Protein AF-A0A2N0QNN8-F1 (afdb_monomer)

Sequence (292 aa):
MPNDGVEHSLWDSLLYAILNGISVSLGINRRDIDGVFLMFYNSGYAKVNNHFVIKNLPKHNSNAADNPILSIIQNLISRGNPTITTPFLREKLQIERSYLHQLDEVRIIQDMPADWSISIRGDDVNQSYPALEFYKDLRGIFKQKGFLTDLFIAECLITNIIPESNFEKQQVDFYSPILKLVIEVDGTGHETRQQKKLDQARDNIFKKHGIDVIRISTTKIQMKDYEELTLKLREIYFKHAEKIKLFEKYIESPSKYQLHYQLTEIYRFQMVIIELIKSNTLQLIDNQWDFA

Nearest PDB structures (foldseek):
  3r3p-assembly1_B  TM=6.317E-01  e=2.510E-03  Bacillus phage 0305phi8-36
  6qcx-assembly1_A  TM=2.670E-01  e=1.484E+00  Influenza B virus (B/Memphis/13/2003)

Foldseek 3Di:
DDDPDPPVPVVVLVVVLCVVWWDKDPDDDDDDDPPKDKDWDQEFAALERLTIIIIRFFDAPPPLPDPVVLVVVVCQCRVDRYHQDDPVVCVVVVHDSCVRVVGDRFYDDDPDADDCVPPQDDDPPVPGRLLVLCLVCQLVLCPVLSCVSSQKDAFAQVCVVPVPDPRPPDTAGIQGPLLLETEHEDEPDDPDVVVVVVVVVSCVVSVVVVHYYHYDYSVCSVVVPCPVVSVVVVVSCVVNVVSSVSHVVCVVCVVVCVVVVVRSVVSVVSVVVSSCVSSVVDDPPDPDRDSD

Structure (mmCIF, N/CA/C/O backbone):
data_AF-A0A2N0QNN8-F1
#
_entry.id   AF-A0A2N0QNN8-F1
#
loop_
_atom_site.group_PDB
_atom_site.id
_atom_site.type_symbol
_atom_site.label_atom_id
_atom_site.label_alt_id
_atom_site.label_comp_id
_atom_site.label_asym_id
_atom_site.label_entity_id
_atom_site.label_seq_id
_atom_site.pdbx_PDB_ins_code
_atom_site.Cartn_x
_atom_site.Cartn_y
_atom_site.Cartn_z
_atom_site.occupancy
_atom_site.B_iso_or_equiv
_atom_site.auth_seq_id
_atom_site.auth_comp_id
_atom_site.auth_asym_id
_atom_site.auth_atom_id
_atom_site.pdbx_PDB_model_num
ATOM 1 N N . MET A 1 1 ? 45.057 5.846 -12.882 1.00 31.52 1 MET A N 1
ATOM 2 C CA . MET A 1 1 ? 44.035 6.714 -12.266 1.00 31.52 1 MET A CA 1
ATOM 3 C C . MET A 1 1 ? 42.700 6.265 -12.824 1.00 31.52 1 MET A C 1
ATOM 5 O O . MET A 1 1 ? 42.569 6.315 -14.043 1.00 31.52 1 MET A O 1
ATOM 9 N N . PRO A 1 2 ? 41.793 5.698 -12.017 1.00 32.03 2 PRO A N 1
ATOM 10 C CA . PRO A 1 2 ? 40.471 5.332 -12.500 1.00 32.03 2 PRO A CA 1
ATOM 11 C C . PRO A 1 2 ? 39.606 6.591 -12.632 1.00 32.03 2 PRO A C 1
ATOM 13 O O . PRO A 1 2 ? 39.745 7.540 -11.867 1.00 32.03 2 PRO A O 1
ATOM 16 N N . ASN A 1 3 ? 38.785 6.604 -13.677 1.00 32.19 3 ASN A N 1
ATOM 17 C CA . ASN A 1 3 ? 37.835 7.658 -14.007 1.00 32.19 3 ASN A CA 1
ATOM 18 C C . ASN A 1 3 ? 36.577 7.474 -13.140 1.00 32.19 3 ASN A C 1
ATOM 20 O O . ASN A 1 3 ? 35.661 6.750 -13.526 1.00 32.19 3 ASN A O 1
ATOM 24 N N . ASP A 1 4 ? 36.527 8.144 -11.992 1.00 32.53 4 ASP A N 1
ATOM 25 C CA . ASP A 1 4 ? 35.400 8.123 -11.045 1.00 32.53 4 ASP A CA 1
ATOM 26 C C . ASP A 1 4 ? 34.323 9.169 -11.418 1.00 32.53 4 ASP A C 1
ATOM 28 O O . ASP A 1 4 ? 33.900 9.977 -10.596 1.00 32.53 4 ASP A O 1
ATOM 32 N N . GLY A 1 5 ? 33.926 9.229 -12.696 1.00 32.75 5 GLY A N 1
ATOM 33 C CA . GLY A 1 5 ? 33.234 10.406 -13.249 1.00 32.75 5 GLY A CA 1
ATOM 34 C C . GLY A 1 5 ? 31.832 10.214 -13.831 1.00 32.75 5 GLY A C 1
ATOM 35 O O . GLY A 1 5 ? 31.278 11.188 -14.327 1.00 32.75 5 GLY A O 1
ATOM 36 N N . VAL A 1 6 ? 31.255 9.006 -13.845 1.00 36.38 6 VAL A N 1
ATOM 37 C CA . VAL A 1 6 ? 30.022 8.750 -14.635 1.00 36.38 6 VAL A CA 1
ATOM 38 C C . VAL A 1 6 ? 28.861 8.161 -13.823 1.00 36.38 6 VAL A C 1
ATOM 40 O O . VAL A 1 6 ? 27.725 8.202 -14.280 1.00 36.38 6 VAL A O 1
ATOM 43 N N . GLU A 1 7 ? 29.081 7.693 -12.594 1.00 34.06 7 GLU A N 1
ATOM 44 C CA . GLU A 1 7 ? 27.992 7.104 -11.795 1.00 34.06 7 GLU A CA 1
ATOM 45 C C . GLU A 1 7 ? 27.115 8.132 -11.063 1.00 34.06 7 GLU A C 1
ATOM 47 O O . GLU A 1 7 ? 26.004 7.795 -10.677 1.00 34.06 7 GLU A O 1
ATOM 52 N N . HIS A 1 8 ? 27.544 9.392 -10.929 1.00 35.50 8 HIS A N 1
ATOM 53 C CA . HIS A 1 8 ? 26.799 10.410 -10.173 1.00 35.50 8 HIS A CA 1
ATOM 54 C C . HIS A 1 8 ? 25.662 11.100 -10.950 1.00 35.50 8 HIS A C 1
ATOM 56 O O . HIS A 1 8 ? 24.683 11.523 -10.341 1.00 35.50 8 HIS A O 1
ATOM 62 N N . SER A 1 9 ? 25.709 11.159 -12.287 1.00 39.59 9 SER A N 1
ATOM 63 C CA . SER A 1 9 ? 24.768 12.003 -13.045 1.00 39.59 9 SER A CA 1
ATOM 64 C C . SER A 1 9 ? 23.329 11.485 -13.058 1.00 39.59 9 SER A C 1
ATOM 66 O O . SER A 1 9 ? 22.395 12.280 -13.025 1.00 39.59 9 SER A O 1
ATOM 68 N N . LEU A 1 10 ? 23.125 10.162 -13.065 1.00 34.66 10 LEU A N 1
ATOM 69 C CA . LEU A 1 10 ? 21.780 9.584 -13.112 1.00 34.66 10 LEU A CA 1
ATOM 70 C C . LEU A 1 10 ? 21.063 9.711 -11.760 1.00 34.66 10 LEU A C 1
ATOM 72 O O . LEU A 1 10 ? 19.864 9.977 -11.729 1.00 34.66 10 LEU A O 1
ATOM 76 N N . TRP A 1 11 ? 21.803 9.560 -10.655 1.00 34.16 11 TRP A N 1
ATOM 77 C CA . TRP A 1 11 ? 21.285 9.710 -9.291 1.00 34.16 11 TRP A CA 1
ATOM 78 C C . TRP A 1 11 ? 20.990 11.167 -8.948 1.00 34.16 11 TRP A C 1
ATOM 80 O O . TRP A 1 11 ? 19.958 11.438 -8.337 1.00 34.16 11 TRP A O 1
ATOM 90 N N . ASP A 1 12 ? 21.833 12.096 -9.403 1.00 32.03 12 ASP A N 1
ATOM 91 C CA . ASP A 1 12 ? 21.610 13.529 -9.221 1.00 32.03 12 ASP A CA 1
ATOM 92 C C . ASP A 1 12 ? 20.378 14.001 -10.007 1.00 32.03 12 ASP A C 1
ATOM 94 O O . ASP A 1 12 ? 19.567 14.748 -9.466 1.00 32.03 12 ASP A O 1
ATOM 98 N N . SER A 1 13 ? 20.147 13.492 -11.226 1.00 35.09 13 SER A N 1
ATOM 99 C CA . SER A 1 13 ? 18.907 13.747 -11.978 1.00 35.09 13 SER A CA 1
ATOM 100 C C . SER A 1 13 ? 17.670 13.119 -11.324 1.00 35.09 13 SER A C 1
ATOM 102 O O . SER A 1 13 ? 16.596 13.719 -11.342 1.00 35.09 13 SER A O 1
ATOM 104 N N . LEU A 1 14 ? 17.808 11.939 -10.708 1.00 36.66 14 LEU A N 1
ATOM 105 C CA . LEU A 1 14 ? 16.722 11.266 -9.986 1.00 36.66 14 LEU A CA 1
ATOM 106 C C . LEU A 1 14 ? 16.337 12.044 -8.721 1.00 36.66 14 LEU A C 1
ATOM 108 O O . LEU A 1 14 ? 15.156 12.274 -8.467 1.00 36.66 14 LEU A O 1
ATOM 112 N N . LEU A 1 15 ? 17.337 12.502 -7.962 1.00 32.91 15 LEU A N 1
ATOM 113 C CA . LEU A 1 15 ? 17.151 13.350 -6.790 1.00 32.91 15 LEU A CA 1
ATOM 114 C C . LEU A 1 15 ? 16.583 14.717 -7.196 1.00 32.91 15 LEU A C 1
ATOM 116 O O . LEU A 1 15 ? 15.676 15.210 -6.537 1.00 32.91 15 LEU A O 1
ATOM 120 N N . TYR A 1 16 ? 17.035 15.294 -8.312 1.00 31.91 16 TYR A N 1
ATOM 121 C CA . TYR A 1 16 ? 16.536 16.569 -8.831 1.00 31.91 16 TYR A CA 1
ATOM 122 C C . TYR A 1 16 ? 15.074 16.490 -9.291 1.00 31.91 16 TYR A C 1
ATOM 124 O O . TYR A 1 16 ? 14.293 17.371 -8.942 1.00 31.91 16 TYR A O 1
ATOM 132 N N . ALA A 1 17 ? 14.666 15.425 -9.992 1.00 33.34 17 ALA A N 1
ATOM 133 C CA . ALA A 1 17 ? 13.267 15.203 -10.373 1.00 33.34 17 ALA A CA 1
ATOM 134 C C . ALA A 1 17 ? 12.362 15.017 -9.139 1.00 33.34 17 ALA A C 1
ATOM 136 O O . ALA A 1 17 ? 11.253 15.554 -9.091 1.00 33.34 17 ALA A O 1
ATOM 137 N N . ILE A 1 18 ? 12.868 14.327 -8.107 1.00 37.81 18 ILE A N 1
ATOM 138 C CA . ILE A 1 18 ? 12.197 14.163 -6.808 1.00 37.81 18 ILE A CA 1
ATOM 139 C C . ILE A 1 18 ? 12.104 15.500 -6.045 1.00 37.81 18 ILE A C 1
ATOM 141 O O . ILE A 1 18 ? 11.097 15.744 -5.380 1.00 37.81 18 ILE A O 1
ATOM 145 N N . LEU A 1 19 ? 13.116 16.370 -6.152 1.00 30.84 19 LEU A N 1
ATOM 146 C CA . LEU A 1 19 ? 13.185 17.667 -5.466 1.00 30.84 19 LEU A CA 1
ATOM 147 C C . LEU A 1 19 ? 12.420 18.795 -6.186 1.00 30.84 19 LEU A C 1
ATOM 149 O O . LEU A 1 19 ? 11.934 19.696 -5.507 1.00 30.84 19 LEU A O 1
ATOM 153 N N . ASN A 1 20 ? 12.265 18.742 -7.517 1.00 30.38 20 ASN A N 1
ATOM 154 C CA . ASN A 1 20 ? 11.624 19.802 -8.319 1.00 30.38 20 ASN A CA 1
ATOM 155 C C . ASN A 1 20 ? 10.201 19.484 -8.799 1.00 30.38 20 ASN A C 1
ATOM 157 O O . ASN A 1 20 ? 9.559 20.322 -9.427 1.00 30.38 20 ASN A O 1
ATOM 161 N N . GLY A 1 21 ? 9.646 18.326 -8.429 1.00 37.34 21 GLY A N 1
ATOM 162 C CA . GLY A 1 21 ? 8.197 18.137 -8.430 1.00 37.34 21 GLY A CA 1
ATOM 163 C C . GLY A 1 21 ? 7.712 16.754 -8.831 1.00 37.34 21 GLY A C 1
ATOM 164 O O . GLY A 1 21 ? 6.655 16.363 -8.360 1.00 37.34 21 GLY A O 1
ATOM 165 N N . ILE A 1 22 ? 8.427 15.954 -9.621 1.00 41.97 22 ILE A N 1
ATOM 166 C CA . ILE A 1 22 ? 7.919 14.647 -10.075 1.00 41.97 22 ILE A CA 1
ATOM 167 C C . ILE A 1 22 ? 8.227 13.577 -9.021 1.00 41.97 22 ILE A C 1
ATOM 169 O O . ILE A 1 22 ? 9.344 13.081 -8.900 1.00 41.97 22 ILE A O 1
ATOM 173 N N . SER A 1 23 ? 7.212 13.187 -8.248 1.00 38.69 23 SER A N 1
ATOM 174 C CA . SER A 1 23 ? 7.341 12.136 -7.232 1.00 38.69 23 SER A CA 1
ATOM 175 C C . SER A 1 23 ? 6.814 10.798 -7.752 1.00 38.69 23 SER A C 1
ATOM 177 O O . SER A 1 23 ? 5.669 10.706 -8.206 1.00 38.69 23 SER A O 1
ATOM 179 N N . VAL A 1 24 ? 7.637 9.750 -7.641 1.00 43.34 24 VAL A N 1
ATOM 180 C CA . VAL A 1 24 ? 7.243 8.352 -7.865 1.00 43.34 24 VAL A CA 1
ATOM 181 C C . VAL A 1 24 ? 7.163 7.654 -6.510 1.00 43.34 24 VAL A C 1
ATOM 183 O O . VAL A 1 24 ? 8.173 7.213 -5.966 1.00 43.34 24 VAL A O 1
ATOM 186 N N . SER A 1 25 ? 5.962 7.566 -5.937 1.00 43.12 25 SER A N 1
ATOM 187 C CA . SER A 1 25 ? 5.777 7.009 -4.593 1.00 43.12 25 SER A CA 1
ATOM 188 C C . SER A 1 25 ? 5.252 5.572 -4.614 1.00 43.12 25 SER A C 1
ATOM 190 O O . SER A 1 25 ? 4.372 5.195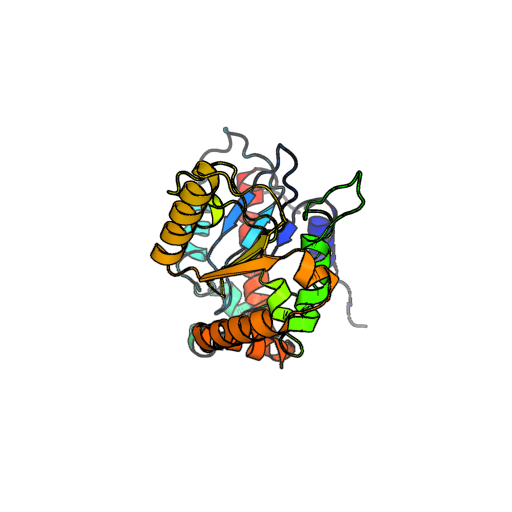 -5.395 1.00 43.12 25 SER A O 1
ATOM 192 N N . LEU A 1 26 ? 5.775 4.761 -3.690 1.00 36.81 26 LEU A N 1
ATOM 193 C CA . LEU A 1 26 ? 5.155 3.514 -3.249 1.00 36.81 26 LEU A CA 1
ATOM 194 C C . LEU A 1 26 ? 3.940 3.874 -2.383 1.00 36.81 26 LEU A C 1
ATOM 196 O O . LEU A 1 26 ? 4.033 3.941 -1.167 1.00 36.81 26 LEU A O 1
ATOM 200 N N . GLY A 1 27 ? 2.801 4.149 -3.011 1.00 35.94 27 GLY A N 1
ATOM 201 C CA . GLY A 1 27 ? 1.551 4.394 -2.292 1.00 35.94 27 GLY A CA 1
ATOM 202 C C . GLY A 1 27 ? 1.099 5.853 -2.243 1.00 35.94 27 GLY A C 1
ATOM 203 O O . GLY A 1 27 ? 1.823 6.800 -2.561 1.00 35.94 27 GLY A O 1
ATOM 204 N N . ILE A 1 28 ? -0.186 5.991 -1.922 1.00 34.03 28 ILE A N 1
ATOM 205 C CA . ILE A 1 28 ? -0.992 7.203 -2.043 1.00 34.03 28 ILE A CA 1
ATOM 206 C C . ILE A 1 28 ? -0.770 8.052 -0.792 1.00 34.03 28 ILE A C 1
ATOM 208 O O . ILE A 1 28 ? -1.456 7.850 0.197 1.00 34.03 28 ILE A O 1
ATOM 212 N N . ASN A 1 29 ? 0.171 8.994 -0.824 1.00 35.38 29 ASN A N 1
ATOM 213 C CA . ASN A 1 29 ? 0.223 10.078 0.162 1.00 35.38 29 ASN A CA 1
ATOM 214 C C . ASN A 1 29 ? -0.377 11.348 -0.468 1.00 35.38 29 ASN A C 1
ATOM 216 O O . ASN A 1 29 ? 0.107 11.792 -1.512 1.00 35.38 29 ASN A O 1
ATOM 220 N N . ARG A 1 30 ? -1.493 11.864 0.058 1.00 42.12 30 ARG A N 1
ATOM 221 C CA . ARG A 1 30 ? -2.343 12.839 -0.649 1.00 42.12 30 ARG A CA 1
ATOM 222 C C . ARG A 1 30 ? -2.128 14.260 -0.115 1.00 42.12 30 ARG A C 1
ATOM 224 O O . ARG A 1 30 ? -2.730 14.661 0.872 1.00 42.12 30 ARG A O 1
ATOM 231 N N . ARG A 1 31 ? -1.311 15.040 -0.824 1.00 39.03 31 ARG A N 1
ATOM 232 C CA . ARG A 1 31 ? -1.560 16.474 -1.026 1.00 39.03 31 ARG A CA 1
ATOM 233 C C . ARG A 1 31 ? -1.741 16.668 -2.521 1.00 39.03 31 ARG A C 1
ATOM 235 O O . ARG A 1 31 ? -0.761 16.788 -3.247 1.00 39.03 31 ARG A O 1
ATOM 242 N N . ASP A 1 32 ? -2.989 16.642 -2.959 1.00 41.72 32 ASP A N 1
ATOM 243 C CA . ASP A 1 32 ? -3.335 17.059 -4.310 1.00 41.72 32 ASP A CA 1
ATOM 244 C C . ASP A 1 32 ? -3.729 18.532 -4.197 1.00 41.72 32 ASP A C 1
ATOM 246 O O . ASP A 1 32 ? -4.769 18.876 -3.641 1.00 41.72 32 ASP A O 1
ATOM 250 N N . ILE A 1 33 ? -2.819 19.400 -4.631 1.00 38.75 33 ILE A N 1
ATOM 251 C CA . ILE A 1 33 ? -3.113 20.801 -4.921 1.00 38.75 33 ILE A CA 1
ATOM 252 C C . ILE A 1 33 ? -3.928 20.773 -6.219 1.00 38.75 33 ILE A C 1
ATOM 254 O O . ILE A 1 33 ? -3.559 20.050 -7.151 1.00 38.75 33 ILE A O 1
ATOM 258 N N . ASP A 1 34 ? -5.040 21.503 -6.285 1.00 35.50 34 ASP A N 1
ATOM 259 C CA . ASP A 1 34 ? -5.868 21.585 -7.491 1.00 35.50 34 ASP A CA 1
ATOM 260 C C . ASP A 1 34 ? -4.993 21.896 -8.723 1.00 35.50 34 ASP A C 1
ATOM 262 O O . ASP A 1 34 ? -4.383 22.960 -8.816 1.00 35.50 34 ASP A O 1
ATOM 266 N N . GLY A 1 35 ? -4.898 20.943 -9.662 1.00 47.41 35 GLY A N 1
ATOM 267 C CA . GLY A 1 35 ? -4.124 21.088 -10.905 1.00 47.41 35 GLY A CA 1
ATOM 268 C C . GLY A 1 35 ? -3.063 20.018 -11.194 1.00 47.41 35 GLY A C 1
ATOM 269 O O . GLY A 1 35 ? -2.534 20.016 -12.307 1.00 47.41 35 GLY A O 1
ATOM 270 N N . VAL A 1 36 ? -2.779 19.100 -10.263 1.00 55.16 36 VAL A N 1
ATOM 271 C CA . VAL A 1 36 ? -1.768 18.037 -10.437 1.00 55.16 36 VAL A CA 1
ATOM 272 C C . VAL A 1 36 ? -2.310 16.850 -11.245 1.00 55.16 36 VAL A C 1
ATOM 274 O O . VAL A 1 36 ? -3.319 16.248 -10.882 1.00 55.16 36 VAL A O 1
ATOM 277 N N . PHE A 1 37 ? -1.622 16.478 -12.330 1.00 63.72 37 PHE A N 1
ATOM 278 C CA . PHE A 1 37 ? -1.943 15.281 -13.113 1.00 63.72 37 PHE A CA 1
ATOM 279 C C . PHE A 1 37 ? -1.329 14.028 -12.464 1.00 63.72 37 PHE A C 1
ATOM 281 O O . PHE A 1 37 ? -0.137 14.005 -12.139 1.00 63.72 37 PHE A O 1
ATOM 288 N N . LEU A 1 38 ? -2.156 12.997 -12.258 1.00 69.88 38 LEU A N 1
ATOM 289 C CA . LEU A 1 38 ? -1.798 11.732 -11.610 1.00 69.88 38 LEU A CA 1
ATOM 290 C C . LEU A 1 38 ? -1.975 10.576 -12.597 1.00 69.88 38 LEU A C 1
ATOM 292 O O . LEU A 1 38 ? -3.056 10.413 -13.161 1.00 69.88 38 LEU A O 1
ATOM 296 N N . MET A 1 39 ? -0.948 9.738 -12.740 1.00 78.31 39 MET A N 1
ATOM 297 C CA . MET A 1 39 ? -1.008 8.515 -13.547 1.00 78.31 39 MET A CA 1
ATOM 298 C C . MET A 1 39 ? -0.729 7.280 -12.688 1.00 78.31 39 MET A C 1
ATOM 300 O O . MET A 1 39 ? 0.262 7.229 -11.955 1.00 78.31 39 MET A O 1
ATOM 304 N N . PHE A 1 40 ? -1.612 6.284 -12.783 1.00 82.56 40 PHE A N 1
ATOM 305 C CA . PHE A 1 40 ? -1.559 5.046 -12.003 1.00 82.56 40 PHE A CA 1
ATOM 306 C C . PHE A 1 40 ? -1.021 3.888 -12.841 1.00 82.56 40 PHE A C 1
ATOM 308 O O . PHE A 1 40 ? -1.492 3.642 -13.950 1.00 82.56 40 PHE A O 1
ATOM 315 N N . TYR A 1 41 ? -0.098 3.122 -12.263 1.00 88.00 41 TYR A N 1
ATOM 316 C CA . TYR A 1 41 ? 0.509 1.954 -12.896 1.00 88.00 41 TYR A CA 1
ATOM 317 C C . TYR A 1 41 ? 0.429 0.733 -11.989 1.00 88.00 41 TYR A C 1
ATOM 319 O O . TYR A 1 41 ? 0.478 0.841 -10.764 1.00 88.00 41 TYR A O 1
ATOM 327 N N . ASN A 1 42 ? 0.306 -0.443 -12.602 1.00 89.06 42 ASN A N 1
ATOM 328 C CA . ASN A 1 42 ? 0.100 -1.722 -11.919 1.00 89.06 42 ASN A CA 1
ATOM 329 C C . ASN A 1 42 ? 0.994 -2.849 -12.468 1.00 89.06 42 ASN A C 1
ATOM 331 O O . ASN A 1 42 ? 0.649 -4.021 -12.352 1.00 89.06 42 ASN A O 1
ATOM 335 N N . SER A 1 43 ? 2.107 -2.499 -13.108 1.00 92.06 43 SER A N 1
ATOM 336 C CA . SER A 1 43 ? 2.988 -3.422 -13.830 1.00 92.06 43 SER A CA 1
ATOM 337 C C . SER A 1 43 ? 4.445 -3.160 -13.449 1.00 92.06 43 SER A C 1
ATOM 339 O O . SER A 1 43 ? 4.764 -2.115 -12.883 1.00 92.06 43 SER A O 1
ATOM 341 N N . GLY A 1 44 ? 5.323 -4.128 -13.695 1.00 94.75 44 GLY A N 1
ATOM 342 C CA . GLY A 1 44 ? 6.725 -4.058 -13.285 1.00 94.75 44 GLY A CA 1
ATOM 343 C C . GLY A 1 44 ? 7.521 -5.279 -13.725 1.00 94.75 44 GLY A C 1
ATOM 344 O O . GLY A 1 44 ? 6.950 -6.232 -14.247 1.00 94.75 44 GLY A O 1
ATOM 345 N N . TYR A 1 45 ? 8.835 -5.275 -13.502 1.00 96.62 45 TYR A N 1
ATOM 346 C CA . TYR A 1 45 ? 9.724 -6.371 -13.919 1.00 96.62 45 TYR A CA 1
ATOM 347 C C . TYR A 1 45 ? 10.057 -7.388 -12.819 1.00 96.62 45 TYR A C 1
ATOM 349 O O . TYR A 1 45 ? 10.740 -8.374 -13.098 1.00 96.62 45 TYR A O 1
ATOM 357 N N . ALA A 1 46 ? 9.596 -7.173 -11.584 1.00 96.25 46 ALA A N 1
ATOM 358 C CA . ALA A 1 46 ? 9.924 -8.001 -10.424 1.00 96.25 46 ALA A CA 1
ATOM 359 C C . ALA A 1 46 ? 8.668 -8.507 -9.696 1.00 96.25 46 ALA A C 1
ATOM 361 O O . ALA A 1 46 ? 7.585 -7.933 -9.810 1.00 96.25 46 ALA A O 1
ATOM 362 N N . LYS A 1 47 ? 8.808 -9.583 -8.912 1.00 95.88 47 LYS A N 1
ATOM 363 C CA . LYS A 1 47 ? 7.731 -10.148 -8.076 1.00 95.88 47 LYS A CA 1
ATOM 364 C C . LYS A 1 47 ? 7.546 -9.347 -6.780 1.00 95.88 47 LYS A C 1
ATOM 366 O O . LYS A 1 47 ? 7.769 -9.854 -5.680 1.00 95.88 47 LYS A O 1
ATOM 371 N N . VAL A 1 48 ? 7.166 -8.080 -6.936 1.00 94.62 48 VAL A N 1
ATOM 372 C CA . VAL A 1 48 ? 6.946 -7.117 -5.849 1.00 94.62 48 VAL A CA 1
ATOM 373 C C . VAL A 1 48 ? 5.577 -6.443 -5.957 1.00 94.62 48 VAL A C 1
ATOM 375 O O . VAL A 1 48 ? 4.776 -6.736 -6.843 1.00 94.62 48 VAL A O 1
ATOM 378 N N . ASN A 1 49 ? 5.282 -5.519 -5.045 1.00 90.88 49 ASN A N 1
ATOM 379 C CA . ASN A 1 49 ? 4.181 -4.565 -5.170 1.00 90.88 49 ASN A CA 1
ATOM 380 C C . ASN A 1 49 ? 4.444 -3.574 -6.317 1.00 90.88 49 ASN A C 1
ATOM 382 O O . ASN A 1 49 ? 4.887 -2.450 -6.101 1.00 90.88 49 ASN A O 1
ATOM 386 N N . ASN A 1 50 ? 4.093 -3.986 -7.534 1.00 90.38 50 ASN A N 1
ATOM 387 C CA . ASN A 1 50 ? 4.261 -3.215 -8.773 1.00 90.38 50 ASN A CA 1
ATOM 388 C C . ASN A 1 50 ? 3.273 -2.044 -8.949 1.00 90.38 50 ASN A C 1
ATOM 390 O O . ASN A 1 50 ? 3.236 -1.417 -10.003 1.00 90.38 50 ASN A O 1
ATOM 394 N N . HIS A 1 51 ? 2.468 -1.729 -7.932 1.00 86.81 51 HIS A N 1
ATOM 395 C CA . HIS A 1 51 ? 1.574 -0.575 -7.970 1.00 86.81 51 HIS A CA 1
ATOM 396 C C . HIS A 1 51 ? 2.337 0.695 -7.592 1.00 86.81 51 HIS A C 1
ATOM 398 O O . HIS A 1 51 ? 2.979 0.740 -6.540 1.00 86.81 51 HIS A O 1
ATOM 404 N N . PHE A 1 52 ? 2.256 1.726 -8.428 1.00 87.56 52 PHE A N 1
ATOM 405 C CA . PHE A 1 52 ? 2.833 3.039 -8.141 1.00 87.56 52 PHE A CA 1
ATOM 406 C C . PHE A 1 52 ? 2.079 4.149 -8.867 1.00 87.56 52 PHE A C 1
ATOM 408 O O . PHE A 1 52 ? 1.277 3.902 -9.772 1.00 87.56 52 PHE A O 1
ATOM 415 N N . VAL A 1 53 ? 2.346 5.378 -8.440 1.00 82.75 53 VAL A N 1
ATOM 416 C CA . VAL A 1 53 ? 1.778 6.592 -9.021 1.00 82.75 53 VAL A CA 1
ATOM 417 C C . VAL A 1 53 ? 2.918 7.496 -9.452 1.00 82.75 53 VAL A C 1
ATOM 419 O O . VAL A 1 53 ? 3.899 7.634 -8.720 1.00 82.75 53 VAL A O 1
ATOM 422 N N . ILE A 1 54 ? 2.773 8.112 -10.622 1.00 84.75 54 ILE A N 1
ATOM 423 C CA . ILE A 1 54 ? 3.597 9.248 -11.030 1.00 84.75 54 ILE A CA 1
ATOM 424 C C . ILE A 1 54 ? 2.765 10.508 -10.805 1.00 84.75 54 ILE A C 1
ATOM 426 O O . ILE A 1 54 ? 1.635 10.607 -11.297 1.00 84.75 54 ILE A O 1
ATOM 430 N N . LYS A 1 55 ? 3.308 11.436 -10.019 1.00 81.81 55 LYS A N 1
ATOM 431 C CA . LYS A 1 55 ? 2.666 12.711 -9.684 1.00 81.81 55 LYS A CA 1
ATOM 432 C C . LYS A 1 55 ? 3.345 13.870 -10.393 1.00 81.81 55 LYS A C 1
ATOM 434 O O . LYS A 1 55 ? 4.513 13.763 -10.756 1.00 81.81 55 LYS A O 1
ATOM 439 N N . ASN A 1 56 ? 2.620 14.985 -10.502 1.00 79.88 56 ASN A N 1
ATOM 440 C CA . ASN A 1 56 ? 3.115 16.247 -11.061 1.00 79.88 56 ASN A CA 1
ATOM 441 C C . ASN A 1 56 ? 3.618 16.104 -12.501 1.00 79.88 56 ASN A C 1
ATOM 443 O O . ASN A 1 56 ? 4.551 16.785 -12.916 1.00 79.88 56 ASN A O 1
ATOM 447 N N . LEU A 1 57 ? 2.974 15.223 -13.272 1.00 76.75 57 LEU A N 1
ATOM 448 C CA . LEU A 1 57 ? 3.206 15.168 -14.706 1.00 76.75 57 LEU A CA 1
ATOM 449 C C . LEU A 1 57 ? 2.656 16.442 -15.369 1.00 76.75 57 LEU A C 1
ATOM 451 O O . LEU A 1 57 ? 1.571 16.908 -14.994 1.00 76.75 57 LEU A O 1
ATOM 455 N N . PRO A 1 58 ? 3.361 17.004 -16.363 1.00 74.62 58 PRO A N 1
ATOM 456 C CA . PRO A 1 58 ? 2.837 18.090 -17.179 1.00 74.62 58 PRO A CA 1
ATOM 457 C C . PRO A 1 58 ? 1.518 17.673 -17.836 1.00 74.62 58 PRO A C 1
ATOM 459 O O . PRO A 1 58 ? 1.357 16.528 -18.263 1.00 74.62 58 PRO A O 1
ATOM 462 N N . LYS A 1 59 ? 0.550 18.593 -17.925 1.00 68.38 59 LYS A N 1
ATOM 463 C CA . LYS A 1 59 ? -0.718 18.303 -18.609 1.00 68.38 59 LYS A CA 1
ATOM 464 C C . LYS A 1 59 ? -0.431 17.925 -20.061 1.00 68.38 59 LYS A C 1
ATOM 466 O O . LYS A 1 59 ? 0.284 18.650 -20.751 1.00 68.38 59 LYS A O 1
ATOM 471 N N . HIS A 1 60 ? -1.031 16.834 -20.538 1.00 64.31 60 HIS A N 1
ATOM 472 C CA . HIS A 1 60 ? -0.990 16.506 -21.960 1.00 64.31 60 HIS A CA 1
ATOM 473 C C . HIS A 1 60 ? -1.608 17.658 -22.754 1.00 64.31 60 HIS A C 1
ATOM 475 O O . HIS A 1 60 ? -2.799 17.950 -22.626 1.00 64.31 60 HIS A O 1
ATOM 481 N N . ASN A 1 61 ? -0.802 18.316 -23.584 1.00 57.00 61 ASN A N 1
ATOM 482 C CA . ASN A 1 61 ? -1.333 19.217 -24.590 1.00 57.00 61 ASN A CA 1
ATOM 483 C C . ASN A 1 61 ? -2.128 18.365 -25.586 1.00 57.00 61 ASN A C 1
ATOM 485 O O . ASN A 1 61 ? -1.570 17.475 -26.221 1.00 57.00 61 ASN A O 1
ATOM 489 N N . SER A 1 62 ? -3.424 18.642 -25.728 1.00 50.53 62 SER A N 1
ATOM 490 C CA . SER A 1 62 ? -4.401 17.883 -26.531 1.00 50.53 62 SER A CA 1
ATOM 491 C C . SER A 1 62 ? -4.064 17.743 -28.024 1.00 50.53 62 SER A C 1
ATOM 493 O O . SER A 1 62 ? -4.739 17.003 -28.732 1.00 50.53 62 SER A O 1
ATOM 495 N N . ASN A 1 63 ? -3.011 18.414 -28.496 1.00 48.41 63 ASN A N 1
ATOM 496 C CA . ASN A 1 63 ? -2.505 18.326 -29.865 1.00 48.41 63 ASN A CA 1
ATOM 497 C C . ASN A 1 63 ? -1.324 17.349 -30.025 1.00 48.41 63 ASN A C 1
ATOM 499 O O . ASN A 1 63 ? -0.897 17.101 -31.153 1.00 48.41 63 ASN A O 1
ATOM 503 N N . ALA A 1 64 ? -0.789 16.791 -28.932 1.00 52.72 64 ALA A N 1
ATOM 504 C CA . ALA A 1 64 ? 0.184 15.702 -28.961 1.00 52.72 64 ALA A CA 1
ATOM 505 C C . ALA A 1 64 ? -0.559 14.397 -29.271 1.00 52.72 64 ALA A C 1
ATOM 507 O O . ALA A 1 64 ? -0.883 13.608 -28.388 1.00 52.72 64 ALA A O 1
ATOM 508 N N . ALA A 1 65 ? -0.924 14.261 -30.544 1.00 51.19 65 ALA A N 1
ATOM 509 C CA . ALA A 1 65 ? -1.637 13.128 -31.101 1.00 51.19 65 ALA A CA 1
ATOM 510 C C . ALA A 1 65 ? -1.040 11.798 -30.625 1.00 51.19 65 ALA A C 1
ATOM 512 O O . ALA A 1 65 ? 0.182 11.662 -30.545 1.00 51.19 65 ALA A O 1
ATOM 513 N N . ASP A 1 66 ? -1.926 10.836 -30.353 1.00 63.00 66 ASP A N 1
ATOM 514 C CA . ASP A 1 66 ? -1.645 9.419 -30.138 1.00 63.00 66 ASP A CA 1
ATOM 515 C C . ASP A 1 66 ? -0.386 8.975 -30.883 1.00 63.00 66 ASP A C 1
ATOM 517 O O . ASP A 1 66 ? -0.439 8.696 -32.079 1.00 63.00 66 ASP A O 1
ATOM 521 N N . ASN A 1 67 ? 0.760 8.919 -30.199 1.00 76.62 67 ASN A N 1
ATOM 522 C CA . ASN A 1 67 ? 1.971 8.373 -30.790 1.00 76.62 67 ASN A CA 1
ATOM 523 C C . ASN A 1 67 ? 1.835 6.844 -30.742 1.00 76.62 67 ASN A C 1
ATOM 525 O O . ASN A 1 67 ? 2.019 6.253 -29.668 1.00 76.62 67 ASN A O 1
ATOM 529 N N . PRO A 1 68 ? 1.518 6.167 -31.865 1.00 84.56 68 PRO A N 1
ATOM 530 C CA . PRO A 1 68 ? 1.172 4.752 -31.822 1.00 84.56 68 PRO A CA 1
ATOM 531 C C . PRO A 1 68 ? 2.377 3.907 -31.410 1.00 84.56 68 PRO A C 1
ATOM 533 O O . PRO A 1 68 ? 2.213 2.868 -30.779 1.00 84.56 68 PRO A O 1
ATOM 536 N N . ILE A 1 69 ? 3.593 4.379 -31.707 1.00 86.25 69 ILE A N 1
ATOM 537 C CA . ILE A 1 69 ? 4.841 3.719 -31.327 1.00 86.25 69 ILE A CA 1
ATOM 538 C C . ILE A 1 69 ? 4.999 3.735 -29.805 1.00 86.25 69 ILE A C 1
ATOM 540 O O . ILE A 1 69 ? 5.255 2.685 -29.221 1.00 86.25 69 ILE A O 1
ATOM 544 N N . LEU A 1 70 ? 4.788 4.880 -29.144 1.00 86.06 70 LEU A N 1
ATOM 545 C CA . LEU A 1 70 ? 4.857 4.962 -27.677 1.00 86.06 70 LEU A CA 1
ATOM 546 C C . LEU A 1 70 ? 3.782 4.101 -27.012 1.00 86.06 70 LEU A C 1
ATOM 548 O O . LEU A 1 70 ? 4.078 3.405 -26.044 1.00 86.06 70 LEU A O 1
ATOM 552 N N . SER A 1 71 ? 2.567 4.078 -27.562 1.00 85.31 71 SER A N 1
ATOM 553 C CA . SER A 1 71 ? 1.497 3.201 -27.076 1.00 85.31 71 SER A CA 1
ATOM 554 C C . SER A 1 71 ? 1.851 1.718 -27.234 1.00 85.31 71 SER A C 1
ATOM 556 O O . SER A 1 71 ? 1.620 0.929 -26.319 1.00 85.31 71 SER A O 1
ATOM 558 N N . ILE A 1 72 ? 2.466 1.321 -28.354 1.00 90.06 72 ILE A N 1
ATOM 559 C CA . ILE A 1 72 ? 2.963 -0.049 -28.560 1.00 90.06 72 ILE A CA 1
ATOM 560 C C . ILE A 1 72 ? 4.065 -0.381 -27.549 1.00 90.06 72 ILE A C 1
ATOM 562 O O . ILE A 1 72 ? 4.008 -1.439 -26.924 1.00 90.06 72 ILE A O 1
ATOM 566 N N . ILE A 1 73 ? 5.044 0.508 -27.357 1.00 89.62 73 ILE A N 1
ATOM 567 C CA . ILE A 1 73 ? 6.138 0.312 -26.396 1.00 89.62 73 ILE A CA 1
ATOM 568 C C . ILE A 1 73 ? 5.578 0.142 -24.984 1.00 89.62 73 ILE A C 1
ATOM 570 O O . ILE A 1 73 ? 5.918 -0.835 -24.317 1.00 89.62 73 ILE A O 1
ATOM 574 N N . GLN A 1 74 ? 4.687 1.038 -24.555 1.00 89.19 74 GLN A N 1
ATOM 575 C CA . GLN A 1 74 ? 4.035 0.971 -23.250 1.00 89.19 74 GLN A CA 1
ATOM 576 C C . GLN A 1 74 ? 3.289 -0.354 -23.068 1.00 89.19 74 GLN A C 1
ATOM 578 O O . GLN A 1 74 ? 3.494 -1.051 -22.076 1.00 89.19 74 GLN A O 1
ATOM 583 N N . ASN A 1 75 ? 2.502 -0.765 -24.063 1.00 89.81 75 ASN A N 1
ATOM 584 C CA . ASN A 1 75 ? 1.793 -2.043 -24.026 1.00 89.81 75 ASN A CA 1
ATOM 585 C C . ASN A 1 75 ? 2.743 -3.247 -23.950 1.00 89.81 75 ASN A C 1
ATOM 587 O O . ASN A 1 75 ? 2.408 -4.240 -23.307 1.00 89.81 75 ASN A O 1
ATOM 591 N N . LEU A 1 76 ? 3.917 -3.187 -24.589 1.00 90.81 76 LEU A N 1
ATOM 592 C CA . LEU A 1 76 ? 4.915 -4.257 -24.529 1.00 90.81 76 LEU A CA 1
ATOM 593 C C . LEU A 1 76 ? 5.561 -4.359 -23.146 1.00 90.81 76 LEU A C 1
ATOM 595 O O . LEU A 1 76 ? 5.663 -5.465 -22.614 1.00 90.81 76 LEU A O 1
ATOM 599 N N . ILE A 1 77 ? 5.982 -3.237 -22.558 1.00 90.69 77 ILE A N 1
ATOM 600 C CA . ILE A 1 77 ? 6.649 -3.246 -21.246 1.00 90.69 77 ILE A CA 1
ATOM 601 C C . ILE A 1 77 ? 5.665 -3.486 -20.095 1.00 90.69 77 ILE A C 1
ATOM 603 O O . ILE A 1 77 ? 6.043 -4.065 -19.079 1.00 90.69 77 ILE A O 1
ATOM 607 N N . SER A 1 78 ? 4.385 -3.150 -20.265 1.00 89.50 78 SER A N 1
ATOM 608 C CA . SER A 1 78 ? 3.314 -3.439 -19.300 1.00 89.50 78 SER A CA 1
ATOM 609 C C . SER A 1 78 ? 2.594 -4.773 -19.562 1.00 89.50 78 SER A C 1
ATOM 611 O O . SER A 1 78 ? 1.533 -5.029 -18.994 1.00 89.50 78 SER A O 1
ATOM 613 N N . ARG A 1 79 ? 3.136 -5.647 -20.427 1.00 87.62 79 ARG A N 1
ATOM 614 C CA . ARG A 1 79 ? 2.516 -6.942 -20.747 1.00 87.62 79 ARG A CA 1
ATOM 615 C C . ARG A 1 79 ? 2.743 -7.976 -19.638 1.00 87.62 79 ARG A C 1
ATOM 617 O O . ARG A 1 79 ? 3.554 -8.892 -19.779 1.00 87.62 79 ARG A O 1
ATOM 624 N N . GLY A 1 80 ? 1.946 -7.870 -18.582 1.00 87.44 80 GLY A N 1
ATOM 625 C CA . GLY A 1 80 ? 1.938 -8.790 -17.446 1.00 87.44 80 GLY A CA 1
ATOM 626 C C . GLY A 1 80 ? 2.336 -8.111 -16.139 1.00 87.44 80 GLY A C 1
ATOM 627 O O . GLY A 1 80 ? 2.736 -6.953 -16.100 1.00 87.44 80 GLY A O 1
ATOM 628 N N . ASN A 1 81 ? 2.204 -8.848 -15.040 1.00 90.44 81 ASN A N 1
ATOM 629 C CA . ASN A 1 81 ? 2.569 -8.360 -13.717 1.00 90.44 81 ASN A CA 1
ATOM 630 C C . ASN A 1 81 ? 3.166 -9.511 -12.882 1.00 90.44 81 ASN A C 1
ATOM 632 O O . ASN A 1 81 ? 2.412 -10.223 -12.215 1.00 90.44 81 ASN A O 1
ATOM 636 N N . PRO A 1 82 ? 4.495 -9.734 -12.933 1.00 94.69 82 PRO A N 1
ATOM 637 C CA . PRO A 1 82 ? 5.495 -8.943 -13.661 1.00 94.69 82 PRO A CA 1
ATOM 638 C C . PRO A 1 82 ? 5.597 -9.250 -15.166 1.00 94.69 82 PRO A C 1
ATOM 640 O O . PRO A 1 82 ? 5.304 -10.359 -15.613 1.00 94.69 82 PRO A O 1
ATOM 643 N N . THR A 1 83 ? 6.085 -8.274 -15.930 1.00 94.50 83 THR A N 1
ATOM 644 C CA . THR A 1 83 ? 6.535 -8.421 -17.320 1.00 94.50 83 THR A CA 1
ATOM 645 C C . THR A 1 83 ? 7.975 -8.942 -17.352 1.00 94.50 83 THR A C 1
ATOM 647 O O . THR A 1 83 ? 8.790 -8.610 -16.494 1.00 94.50 83 THR A O 1
ATOM 650 N N . ILE A 1 84 ? 8.324 -9.739 -18.363 1.00 94.75 84 ILE A N 1
ATOM 651 C CA . ILE A 1 84 ? 9.718 -10.134 -18.617 1.00 94.75 84 ILE A CA 1
ATOM 652 C C . ILE A 1 84 ? 10.463 -8.947 -19.247 1.00 94.75 84 ILE A C 1
ATOM 654 O O . ILE A 1 84 ? 10.011 -8.406 -20.254 1.00 94.75 84 ILE A O 1
ATOM 658 N N . THR A 1 85 ? 11.623 -8.578 -18.699 1.00 94.38 85 THR A N 1
ATOM 659 C CA . THR A 1 85 ? 12.499 -7.519 -19.242 1.00 94.38 85 THR A CA 1
ATOM 660 C C . THR A 1 85 ? 12.859 -7.720 -20.718 1.00 94.38 85 THR A C 1
ATOM 662 O O . THR A 1 85 ? 12.817 -8.831 -21.246 1.00 94.38 85 THR A O 1
ATOM 665 N N . THR A 1 86 ? 13.264 -6.656 -21.415 1.00 93.56 86 THR A N 1
ATOM 666 C CA . THR A 1 86 ? 13.737 -6.748 -22.808 1.00 93.56 86 THR A CA 1
ATOM 667 C C . THR A 1 86 ? 15.073 -7.507 -22.905 1.00 93.56 86 THR A C 1
ATOM 669 O O . THR A 1 86 ? 15.818 -7.554 -21.925 1.00 93.56 86 THR A O 1
ATOM 672 N N . PRO A 1 87 ? 15.430 -8.089 -24.070 1.00 95.00 87 PRO A N 1
ATOM 673 C CA . PRO A 1 87 ? 16.748 -8.702 -24.267 1.00 95.00 87 PRO A CA 1
ATOM 674 C C . PRO A 1 87 ? 17.916 -7.777 -23.902 1.00 95.00 87 PRO A C 1
ATOM 676 O O . PRO A 1 87 ? 18.845 -8.221 -23.241 1.00 95.00 87 PRO A O 1
ATOM 679 N N . PHE A 1 88 ? 17.811 -6.490 -24.245 1.00 95.19 88 PHE A N 1
ATOM 680 C CA . PHE A 1 88 ? 18.808 -5.476 -23.905 1.00 95.19 88 PHE A CA 1
ATOM 681 C C . PHE A 1 88 ? 19.014 -5.339 -22.391 1.00 95.19 88 PHE A C 1
ATOM 683 O O . PHE A 1 88 ? 20.141 -5.394 -21.909 1.00 95.19 88 PHE A O 1
ATOM 690 N N . LEU A 1 89 ? 17.928 -5.202 -21.621 1.00 95.50 89 LEU A N 1
ATOM 691 C CA . LEU A 1 89 ? 18.024 -5.103 -20.162 1.00 95.50 89 LEU A CA 1
ATOM 692 C C . LEU A 1 89 ? 18.589 -6.383 -19.544 1.00 95.50 89 LEU A C 1
ATOM 694 O O . LEU A 1 89 ? 19.364 -6.311 -18.597 1.00 95.50 89 LEU A O 1
ATOM 698 N N . ARG A 1 90 ? 18.231 -7.549 -20.090 1.00 95.56 90 ARG A N 1
ATOM 699 C CA . ARG A 1 90 ? 18.765 -8.832 -19.624 1.00 95.56 90 ARG A CA 1
ATOM 700 C C . ARG A 1 90 ? 20.270 -8.948 -19.814 1.00 95.56 90 ARG A C 1
ATOM 702 O O . ARG A 1 90 ? 20.953 -9.369 -18.891 1.00 95.56 9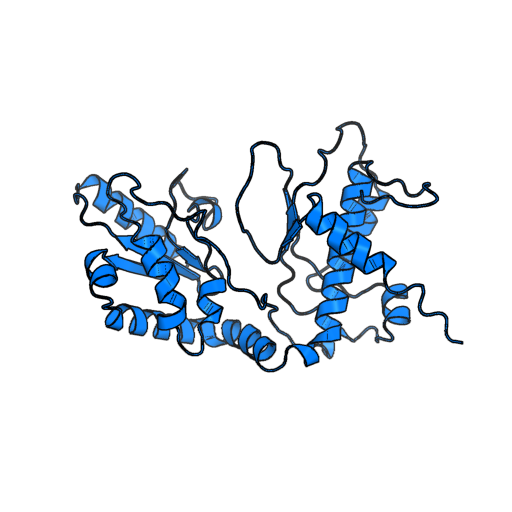0 ARG A O 1
ATOM 709 N N . GLU A 1 91 ? 20.775 -8.533 -20.970 1.00 96.94 91 GLU A N 1
ATOM 710 C CA . GLU A 1 91 ? 22.212 -8.487 -21.245 1.00 96.94 91 GLU A CA 1
ATOM 711 C C . GLU A 1 91 ? 22.928 -7.526 -20.286 1.00 96.94 91 GLU A C 1
ATOM 713 O O . GLU A 1 91 ? 23.914 -7.902 -19.656 1.00 96.94 91 GLU A O 1
ATOM 718 N N . LYS A 1 92 ? 22.394 -6.309 -20.106 1.00 96.88 92 LYS A N 1
ATOM 719 C CA . LYS A 1 92 ? 22.993 -5.293 -19.224 1.00 96.88 92 LYS A CA 1
ATOM 720 C C . LYS A 1 92 ? 23.013 -5.696 -17.754 1.00 96.88 92 LYS A C 1
ATOM 722 O O . LYS A 1 92 ? 23.989 -5.411 -17.070 1.00 96.88 92 LYS A O 1
ATOM 727 N N . LEU A 1 93 ? 21.960 -6.356 -17.284 1.00 95.88 93 LEU A N 1
ATOM 728 C CA . LEU A 1 93 ? 21.852 -6.836 -15.906 1.00 95.88 93 LEU A CA 1
ATOM 729 C C . LEU A 1 93 ? 22.443 -8.240 -15.713 1.00 95.88 93 LEU A C 1
ATOM 731 O O . LEU A 1 93 ? 22.445 -8.732 -14.591 1.00 95.88 93 LEU A O 1
ATOM 735 N N . GLN A 1 94 ? 22.924 -8.883 -16.783 1.00 96.44 94 GLN A N 1
ATOM 736 C CA . GLN A 1 94 ? 23.445 -10.255 -16.772 1.00 96.44 94 GLN A CA 1
ATOM 737 C C . GLN A 1 94 ? 22.445 -11.266 -16.179 1.00 96.44 94 GLN A C 1
ATOM 739 O O . GLN A 1 94 ? 22.802 -12.126 -15.374 1.00 96.44 94 GLN A O 1
ATOM 744 N N . ILE A 1 95 ? 21.171 -11.157 -16.570 1.00 96.56 95 ILE A N 1
ATOM 745 C CA . ILE A 1 95 ? 20.093 -12.039 -16.103 1.00 96.56 95 ILE A CA 1
ATOM 746 C C . ILE A 1 95 ? 19.512 -12.879 -17.240 1.00 96.56 95 ILE A C 1
ATOM 748 O O . ILE A 1 95 ? 19.287 -12.413 -18.357 1.00 96.56 95 ILE A O 1
ATOM 752 N N . GLU A 1 96 ? 19.187 -14.128 -16.928 1.00 96.00 96 GLU A N 1
ATOM 753 C CA . GLU A 1 96 ? 18.580 -15.058 -17.877 1.00 96.00 96 GLU A CA 1
ATOM 754 C C . GLU A 1 96 ? 17.117 -14.724 -18.177 1.00 96.00 96 GLU A C 1
ATOM 756 O O . GLU A 1 96 ? 16.419 -14.105 -17.376 1.00 96.00 96 GLU A O 1
ATOM 761 N N . ARG A 1 97 ? 16.577 -15.207 -19.305 1.00 94.31 97 ARG A N 1
ATOM 762 C CA . ARG A 1 97 ? 15.146 -15.012 -19.634 1.00 94.31 97 ARG A CA 1
ATOM 763 C C . ARG A 1 97 ? 14.208 -15.565 -18.553 1.00 94.31 97 ARG A C 1
ATOM 765 O O . ARG A 1 97 ? 13.122 -15.026 -18.355 1.00 94.31 97 ARG A O 1
ATOM 772 N N . SER A 1 98 ? 14.623 -16.621 -17.858 1.00 95.50 98 SER A N 1
ATOM 773 C CA . SER A 1 98 ? 13.868 -17.282 -16.790 1.00 95.50 98 SER A CA 1
ATOM 774 C C . SER A 1 98 ? 14.045 -16.649 -15.405 1.00 95.50 98 SER A C 1
ATOM 776 O O . SER A 1 98 ? 13.596 -17.246 -14.428 1.00 95.50 98 SER A O 1
ATOM 778 N N . TYR A 1 99 ? 14.679 -15.474 -15.284 1.00 96.06 99 TYR A N 1
ATOM 779 C CA . TYR A 1 99 ? 14.982 -14.846 -13.988 1.00 96.06 99 TYR A CA 1
ATOM 780 C C . TYR A 1 99 ? 13.755 -14.748 -13.065 1.00 96.06 99 TYR A C 1
ATOM 782 O O . TYR A 1 99 ? 13.859 -15.006 -11.870 1.00 96.06 99 TYR A O 1
ATOM 790 N N . LEU A 1 100 ? 12.563 -14.480 -13.616 1.00 95.44 100 LEU A N 1
ATOM 791 C CA . LEU A 1 100 ? 11.319 -14.421 -12.843 1.00 95.44 100 LEU A CA 1
ATOM 792 C C . LEU A 1 100 ? 11.025 -15.713 -12.071 1.00 95.44 100 LEU A C 1
ATOM 794 O O . LEU A 1 100 ? 10.437 -15.645 -10.996 1.00 95.44 100 LEU A O 1
ATOM 798 N N . HIS A 1 101 ? 11.414 -16.886 -12.579 1.00 94.94 101 HIS A N 1
ATOM 799 C CA . HIS A 1 101 ? 11.198 -18.161 -11.884 1.00 94.94 101 HIS A CA 1
ATOM 800 C C . HIS A 1 101 ? 12.088 -18.291 -10.645 1.00 94.94 101 HIS A C 1
ATOM 802 O O . HIS A 1 101 ? 11.695 -18.937 -9.680 1.00 94.94 101 HIS A O 1
ATOM 808 N N . GLN A 1 102 ? 13.256 -17.653 -10.677 1.00 93.12 102 GLN A N 1
ATOM 809 C CA . GLN A 1 102 ? 14.249 -17.664 -9.606 1.00 93.12 102 GLN A CA 1
ATOM 810 C C . GLN A 1 102 ? 14.025 -16.526 -8.603 1.00 93.12 102 GLN A C 1
ATOM 812 O O . GLN A 1 102 ? 14.456 -16.628 -7.458 1.00 93.12 102 GLN A O 1
ATOM 817 N N . LEU A 1 103 ? 13.337 -15.450 -9.010 1.00 94.75 103 LEU A N 1
ATOM 818 C CA . LEU A 1 103 ? 13.001 -14.360 -8.103 1.00 94.75 103 LEU A CA 1
ATOM 819 C C . LEU A 1 103 ? 12.037 -14.824 -7.011 1.00 94.75 103 LEU A C 1
ATOM 821 O O . LEU A 1 103 ? 10.951 -15.353 -7.275 1.00 94.75 103 LEU A O 1
ATOM 825 N N . ASP A 1 104 ? 12.430 -14.504 -5.783 1.00 95.56 104 ASP A N 1
ATOM 826 C CA . ASP A 1 104 ? 11.574 -14.522 -4.610 1.00 95.56 104 ASP A CA 1
ATOM 827 C C . ASP A 1 104 ? 10.372 -13.588 -4.802 1.00 95.56 104 ASP A C 1
ATOM 829 O O . ASP A 1 104 ? 10.512 -12.473 -5.307 1.00 95.56 104 ASP A O 1
ATOM 833 N N . GLU A 1 105 ? 9.192 -14.010 -4.351 1.00 96.12 105 GLU A N 1
ATOM 834 C CA . GLU A 1 105 ? 8.093 -13.074 -4.128 1.00 96.12 105 GLU A CA 1
ATOM 835 C C . GLU A 1 105 ? 8.299 -12.354 -2.792 1.00 96.12 105 GLU A C 1
ATOM 837 O O . GLU A 1 105 ? 8.502 -13.000 -1.758 1.00 96.12 105 GLU A O 1
ATOM 842 N N . VAL A 1 106 ? 8.264 -11.020 -2.830 1.00 95.62 106 VAL A N 1
ATOM 843 C CA . VAL A 1 106 ? 8.403 -10.135 -1.663 1.00 95.62 106 VAL A CA 1
ATOM 844 C C . VAL A 1 106 ? 7.527 -8.897 -1.818 1.00 95.62 106 VAL A C 1
ATOM 846 O O . VAL A 1 106 ? 6.928 -8.664 -2.871 1.00 95.62 106 VAL A O 1
ATOM 849 N N . ARG A 1 107 ? 7.403 -8.093 -0.763 1.00 93.31 107 ARG A N 1
ATOM 850 C CA . ARG A 1 107 ? 6.778 -6.771 -0.835 1.00 93.31 107 ARG A CA 1
ATOM 851 C C . ARG A 1 107 ? 7.740 -5.743 -0.260 1.00 93.31 107 ARG A C 1
ATOM 853 O O . ARG A 1 107 ? 8.131 -5.837 0.897 1.00 93.31 107 ARG A O 1
ATOM 860 N N . ILE A 1 108 ? 8.128 -4.795 -1.103 1.00 91.50 108 ILE A N 1
ATOM 861 C CA . ILE A 1 108 ? 9.031 -3.710 -0.746 1.00 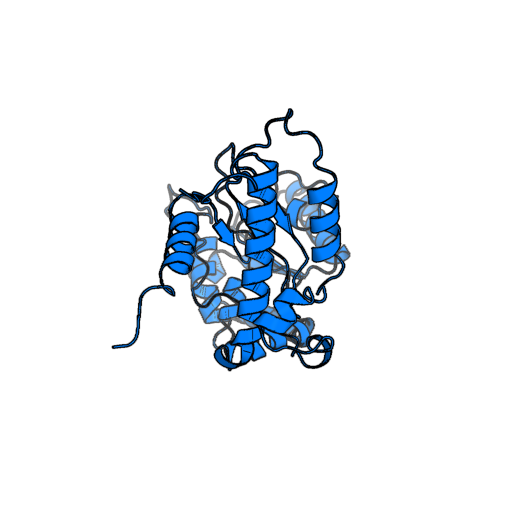91.50 108 ILE A CA 1
ATOM 862 C C . ILE A 1 108 ? 8.230 -2.663 0.022 1.00 91.50 108 ILE A C 1
ATOM 864 O O . ILE A 1 108 ? 7.155 -2.236 -0.416 1.00 91.50 108 ILE A O 1
ATOM 868 N N . ILE A 1 109 ? 8.782 -2.237 1.150 1.00 87.50 109 ILE A N 1
ATOM 869 C CA . ILE A 1 109 ? 8.281 -1.126 1.951 1.00 87.50 109 ILE A CA 1
ATOM 870 C C . ILE A 1 109 ? 9.419 -0.144 2.200 1.00 87.50 109 ILE A C 1
ATOM 872 O O . ILE A 1 109 ? 10.583 -0.537 2.283 1.00 87.50 109 ILE A O 1
ATOM 876 N N . GLN A 1 110 ? 9.066 1.135 2.264 1.00 80.25 110 GLN A N 1
ATOM 877 C CA . GLN A 1 110 ? 9.996 2.196 2.619 1.00 80.25 110 GLN A CA 1
ATOM 878 C C . GLN A 1 110 ? 10.545 1.998 4.036 1.00 80.25 110 GLN A C 1
ATOM 880 O O . GLN A 1 110 ? 9.855 1.476 4.909 1.00 80.25 110 GLN A O 1
ATOM 885 N N . ASP A 1 111 ? 11.783 2.437 4.248 1.00 73.62 111 ASP A N 1
ATOM 886 C CA . ASP A 1 111 ? 12.445 2.374 5.556 1.00 73.62 111 ASP A CA 1
ATOM 887 C C . ASP A 1 111 ? 11.952 3.488 6.503 1.00 73.62 111 ASP A C 1
ATOM 889 O O . ASP A 1 111 ? 11.878 3.328 7.720 1.00 73.62 111 ASP A O 1
ATOM 893 N N . MET A 1 112 ? 11.526 4.620 5.933 1.00 76.56 112 MET A N 1
ATOM 894 C CA . MET A 1 112 ? 11.026 5.760 6.699 1.00 76.56 112 MET A CA 1
ATOM 895 C C . MET A 1 112 ? 9.532 5.613 7.033 1.00 76.56 112 MET A C 1
ATOM 897 O O . MET A 1 112 ? 8.749 5.288 6.138 1.00 76.56 112 MET A O 1
ATOM 901 N N . PRO A 1 113 ? 9.097 5.902 8.274 1.00 77.25 113 PRO A N 1
ATOM 902 C CA . PRO A 1 113 ? 7.681 5.889 8.633 1.00 77.25 113 PRO A CA 1
ATOM 903 C C . PRO A 1 113 ? 6.849 6.853 7.782 1.00 77.25 113 PRO A C 1
ATOM 905 O O . PRO A 1 113 ? 7.331 7.918 7.385 1.00 77.25 113 PRO A O 1
ATOM 908 N N . ALA A 1 114 ? 5.589 6.506 7.524 1.00 78.00 114 ALA A N 1
ATOM 909 C CA . ALA A 1 114 ? 4.664 7.435 6.885 1.00 78.00 114 ALA A CA 1
ATOM 910 C C . ALA A 1 114 ? 4.372 8.619 7.825 1.00 78.00 114 ALA A C 1
ATOM 912 O O . ALA A 1 114 ? 4.145 8.435 9.024 1.00 78.00 114 ALA A O 1
ATOM 913 N N . ASP A 1 115 ? 4.346 9.837 7.286 1.00 80.81 115 ASP A N 1
ATOM 914 C CA . ASP A 1 115 ? 3.931 11.018 8.041 1.00 80.81 115 ASP A CA 1
ATOM 915 C C . ASP A 1 115 ? 2.548 11.491 7.586 1.00 80.81 115 ASP A C 1
ATOM 917 O O . ASP A 1 115 ? 2.388 12.103 6.529 1.00 80.81 115 ASP A O 1
ATOM 921 N N . TRP A 1 116 ? 1.550 11.180 8.412 1.00 84.62 116 TRP A N 1
ATOM 922 C CA . TRP A 1 116 ? 0.164 11.614 8.253 1.00 84.62 116 TRP A CA 1
ATOM 923 C C . TRP A 1 116 ? -0.192 12.797 9.169 1.00 84.62 116 TRP A C 1
ATOM 925 O O . TRP A 1 116 ? -1.352 13.203 9.227 1.00 84.62 116 TRP A O 1
ATOM 935 N N . SER A 1 117 ? 0.781 13.382 9.881 1.00 79.56 117 SER A N 1
ATOM 936 C CA . SER A 1 117 ? 0.527 14.454 10.859 1.00 79.56 117 SER A CA 1
ATOM 937 C C . SER A 1 117 ? -0.117 15.702 10.261 1.00 79.56 117 SER A C 1
ATOM 939 O O . SER A 1 117 ? -0.801 16.436 10.964 1.00 79.56 117 SER A O 1
ATOM 941 N N . ILE A 1 118 ? 0.077 15.917 8.960 1.00 77.62 118 ILE A N 1
ATOM 942 C CA . ILE A 1 118 ? -0.426 17.082 8.228 1.00 77.62 118 ILE A CA 1
ATOM 943 C C . ILE A 1 118 ? -1.788 16.791 7.577 1.00 77.62 118 ILE A C 1
ATOM 945 O O . ILE A 1 118 ? -2.507 17.718 7.215 1.00 77.62 118 ILE A O 1
ATOM 949 N N . SER A 1 119 ? -2.148 15.517 7.393 1.00 79.44 119 SER A N 1
ATOM 950 C CA . SER A 1 119 ? -3.405 15.125 6.743 1.00 79.44 119 SER A CA 1
ATOM 951 C C . SER A 1 119 ? -4.522 14.821 7.732 1.00 79.44 119 SER A C 1
ATOM 953 O O . SER A 1 119 ? -5.676 15.112 7.426 1.00 79.44 119 SER A O 1
ATOM 955 N N . ILE A 1 120 ? -4.189 14.203 8.871 1.00 85.31 120 ILE A N 1
ATOM 956 C CA . ILE A 1 120 ? -5.166 13.810 9.889 1.00 85.31 120 ILE A CA 1
ATOM 957 C C . ILE A 1 120 ? -5.746 15.072 10.513 1.00 85.31 120 ILE A C 1
ATOM 959 O O . ILE A 1 120 ? -5.009 15.919 11.020 1.00 85.31 120 ILE A O 1
ATOM 963 N N . ARG A 1 121 ? -7.071 15.191 10.469 1.00 82.19 121 ARG A N 1
ATOM 964 C CA . ARG A 1 121 ? -7.774 16.364 10.986 1.00 82.19 121 ARG A CA 1
ATOM 965 C C . ARG A 1 121 ? -7.984 16.254 12.495 1.00 82.19 121 ARG A C 1
ATOM 967 O O . ARG A 1 121 ? -7.918 15.178 13.088 1.00 82.19 121 ARG A O 1
ATOM 974 N N . GLY A 1 122 ? -8.262 17.388 13.122 1.00 81.12 122 GLY A N 1
ATOM 975 C CA . GLY A 1 122 ? -8.685 17.450 14.515 1.00 81.12 122 GLY A CA 1
ATOM 976 C C . GLY A 1 122 ? -9.426 18.741 14.814 1.00 81.12 122 GLY A C 1
ATOM 977 O O . GLY A 1 122 ? -9.817 19.478 13.909 1.00 81.12 122 GLY A O 1
ATOM 978 N N . ASP A 1 123 ? -9.646 18.983 16.096 1.00 81.44 123 ASP A N 1
ATOM 979 C CA . ASP A 1 123 ? -10.270 20.194 16.601 1.00 81.44 123 ASP A CA 1
ATOM 980 C C . ASP A 1 123 ? -9.182 21.176 17.047 1.00 81.44 123 ASP A C 1
ATOM 982 O O . ASP A 1 123 ? -8.663 21.076 18.162 1.00 81.44 123 ASP A O 1
ATOM 986 N N . ASP A 1 124 ? -8.835 22.118 16.167 1.00 82.06 124 ASP A N 1
ATOM 987 C CA . ASP A 1 124 ? -7.815 23.138 16.436 1.00 82.06 124 ASP A CA 1
ATOM 988 C C . ASP A 1 124 ? -8.194 24.048 17.614 1.00 82.06 124 ASP A C 1
ATOM 990 O O . ASP A 1 124 ? -7.322 24.511 18.353 1.00 82.06 124 ASP A O 1
ATOM 994 N N . VAL A 1 125 ? -9.496 24.286 17.815 1.00 79.69 125 VAL A N 1
ATOM 995 C CA . VAL A 1 125 ? -10.015 25.173 18.866 1.00 79.69 125 VAL A CA 1
ATOM 996 C C . VAL A 1 125 ? -9.812 24.536 20.234 1.00 79.69 125 VAL A C 1
ATOM 998 O O . VAL A 1 125 ? -9.325 25.189 21.157 1.00 79.69 125 VAL A O 1
ATOM 1001 N N . ASN A 1 126 ? -10.147 23.252 20.354 1.00 80.69 126 ASN A N 1
ATOM 1002 C CA . ASN A 1 126 ? -10.009 22.497 21.599 1.00 80.69 126 ASN A CA 1
ATOM 1003 C C . ASN A 1 126 ? -8.671 21.745 21.708 1.00 80.69 126 ASN A C 1
ATOM 1005 O O . ASN A 1 126 ? -8.470 20.999 22.666 1.00 80.69 126 ASN A O 1
ATOM 1009 N N . GLN A 1 127 ? -7.769 21.921 20.734 1.00 83.19 127 GLN A N 1
ATOM 1010 C CA . GLN A 1 127 ? -6.498 21.199 20.600 1.00 83.19 127 GLN A CA 1
ATOM 1011 C C . GLN A 1 127 ? -6.651 19.673 20.735 1.00 83.19 127 GLN A C 1
ATOM 1013 O O . GLN A 1 127 ? -5.813 18.994 21.333 1.00 83.19 127 GLN A O 1
ATOM 1018 N N . SER A 1 128 ? -7.737 19.122 20.190 1.00 83.69 128 SER A N 1
ATOM 1019 C CA . SER A 1 128 ? -8.083 17.708 20.323 1.00 83.69 128 SER A CA 1
ATOM 1020 C C . SER A 1 128 ? -7.875 16.973 19.002 1.00 83.69 128 SER A C 1
ATOM 1022 O O . SER A 1 128 ? -8.612 17.181 18.041 1.00 83.69 128 SER A O 1
ATOM 1024 N N . TYR A 1 129 ? -6.880 16.082 18.960 1.00 91.12 129 TYR A N 1
ATOM 1025 C CA . TYR A 1 129 ? -6.497 15.339 17.751 1.00 91.12 129 TYR A CA 1
ATOM 1026 C C . TYR A 1 129 ? -6.457 13.823 18.017 1.00 91.12 129 TYR A C 1
ATOM 1028 O O . TYR A 1 129 ? -5.395 13.206 1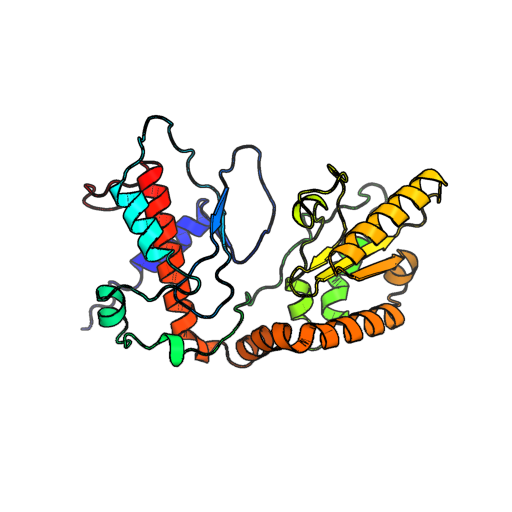7.905 1.00 91.12 129 TYR A O 1
ATOM 1036 N N . PRO A 1 130 ? -7.583 13.193 18.400 1.00 92.06 130 PRO A N 1
ATOM 1037 C CA . PRO A 1 130 ? -7.587 11.804 18.859 1.00 92.06 130 PRO A CA 1
ATOM 1038 C C . PRO A 1 130 ? -7.122 10.816 17.782 1.00 92.06 130 PRO A C 1
ATOM 1040 O O . PRO A 1 130 ? -6.393 9.880 18.097 1.00 92.06 130 PRO A O 1
ATOM 1043 N N . ALA A 1 131 ? -7.464 11.041 16.509 1.00 93.25 131 ALA A N 1
ATOM 1044 C CA . ALA A 1 131 ? -6.981 10.207 15.410 1.00 93.25 131 ALA A CA 1
ATOM 1045 C C . ALA A 1 131 ? -5.462 10.323 15.218 1.00 93.25 131 ALA A C 1
ATOM 1047 O O . ALA A 1 131 ? -4.778 9.316 15.038 1.00 93.25 131 ALA A O 1
ATOM 1048 N N . LEU A 1 132 ? -4.902 11.530 15.332 1.00 93.00 132 LEU A N 1
ATOM 1049 C CA . LEU A 1 132 ? -3.457 11.737 15.242 1.00 93.00 132 LEU A CA 1
ATOM 1050 C C . LEU A 1 132 ? -2.726 11.105 16.430 1.00 93.00 132 LEU A C 1
ATOM 1052 O O . LEU A 1 132 ? -1.657 10.518 16.267 1.00 93.00 132 LEU A O 1
ATOM 1056 N N . GLU A 1 133 ? -3.291 11.231 17.628 1.00 93.94 133 GLU A N 1
ATOM 1057 C CA . GLU A 1 133 ? -2.744 10.611 18.829 1.00 93.94 133 GLU A CA 1
ATOM 1058 C C . GLU A 1 133 ? -2.749 9.083 18.709 1.00 93.94 133 GLU A C 1
ATOM 1060 O O . GLU A 1 133 ? -1.719 8.441 18.917 1.00 93.94 133 GLU A O 1
ATOM 1065 N N . PHE A 1 134 ? -3.867 8.515 18.257 1.00 95.56 134 PHE A N 1
ATOM 1066 C CA . PHE A 1 134 ? -3.974 7.095 17.957 1.00 95.56 134 PHE A CA 1
ATOM 1067 C C . PHE A 1 134 ? -2.950 6.643 16.908 1.00 95.56 134 PHE A C 1
ATOM 1069 O O . PHE A 1 134 ? -2.275 5.635 17.106 1.00 95.56 134 PHE A O 1
ATOM 1076 N N . TYR A 1 135 ? -2.774 7.401 15.821 1.00 93.94 135 TYR A N 1
ATOM 1077 C CA . TYR A 1 135 ? -1.786 7.094 14.785 1.00 93.94 135 TYR A CA 1
ATOM 1078 C C . TYR A 1 135 ? -0.356 7.008 15.345 1.00 93.94 135 TYR A C 1
ATOM 1080 O O . TYR A 1 135 ? 0.385 6.076 15.020 1.00 93.94 135 TYR A O 1
ATOM 1088 N N . LYS A 1 136 ? 0.018 7.940 16.233 1.00 92.25 136 LYS A N 1
ATOM 1089 C CA . LYS A 1 136 ? 1.327 7.938 16.911 1.00 92.25 136 LYS A CA 1
ATOM 1090 C C . LYS A 1 136 ? 1.511 6.700 17.792 1.00 92.25 136 LYS A C 1
ATOM 1092 O O . LYS A 1 136 ? 2.598 6.122 17.810 1.00 92.25 136 LYS A O 1
ATOM 1097 N N . ASP A 1 137 ? 0.455 6.261 18.470 1.00 94.69 137 ASP A N 1
ATOM 1098 C CA . ASP A 1 137 ? 0.491 5.071 19.325 1.00 94.69 137 ASP A CA 1
ATOM 1099 C C . ASP A 1 137 ? 0.459 3.754 18.526 1.00 94.69 137 ASP A C 1
ATOM 1101 O O . ASP A 1 137 ? 0.991 2.738 18.984 1.00 94.69 137 ASP A O 1
ATOM 1105 N N . LEU A 1 138 ? -0.130 3.752 17.324 1.00 93.00 138 LEU A N 1
ATOM 1106 C CA . LEU A 1 138 ? -0.401 2.552 16.522 1.00 93.00 138 LEU A CA 1
ATOM 1107 C C . LEU A 1 138 ? 0.856 1.721 16.242 1.00 93.00 138 LEU A C 1
ATOM 1109 O O . LEU A 1 138 ? 0.830 0.492 16.330 1.00 93.00 138 LEU A O 1
ATOM 1113 N N . ARG A 1 139 ? 1.993 2.380 15.986 1.00 92.62 139 ARG A N 1
ATOM 1114 C CA . ARG A 1 139 ? 3.287 1.694 15.811 1.00 92.62 139 ARG A CA 1
ATOM 1115 C C . ARG A 1 139 ? 3.700 0.927 17.070 1.00 92.62 139 ARG A C 1
ATOM 1117 O O . ARG A 1 139 ? 4.164 -0.208 16.971 1.00 92.62 139 ARG A O 1
ATOM 1124 N N . GLY A 1 140 ? 3.487 1.518 18.246 1.00 92.69 140 GLY A N 1
ATOM 1125 C CA . GLY A 1 140 ? 3.726 0.881 19.542 1.00 92.69 140 GLY A CA 1
ATOM 1126 C C . GLY A 1 140 ? 2.759 -0.272 19.821 1.00 92.69 140 GLY A C 1
ATOM 1127 O O . GLY A 1 140 ? 3.187 -1.313 20.320 1.00 92.69 140 GLY A O 1
ATOM 1128 N N . ILE A 1 141 ? 1.490 -0.135 19.421 1.00 94.88 141 ILE A N 1
ATOM 1129 C CA . ILE A 1 141 ? 0.469 -1.194 19.526 1.00 94.88 141 ILE A CA 1
ATOM 1130 C C . ILE A 1 141 ? 0.897 -2.444 18.738 1.00 94.88 141 ILE A C 1
ATOM 1132 O O . ILE A 1 141 ? 0.834 -3.561 19.258 1.00 94.88 141 ILE A O 1
ATOM 1136 N N . PHE A 1 142 ? 1.415 -2.271 17.518 1.00 92.56 142 PHE A N 1
ATOM 1137 C CA . PHE A 1 142 ? 1.931 -3.379 16.706 1.00 92.56 142 PHE A CA 1
ATOM 1138 C C . PHE A 1 142 ? 3.291 -3.935 17.175 1.00 92.56 142 PHE A C 1
ATOM 1140 O O . PHE A 1 142 ? 3.697 -5.017 16.735 1.00 92.56 142 PHE A O 1
ATOM 1147 N N . LYS A 1 143 ? 3.997 -3.254 18.088 1.00 91.75 143 LYS A N 1
ATOM 1148 C CA . LYS A 1 143 ? 5.291 -3.674 18.659 1.00 91.75 143 LYS A CA 1
ATOM 1149 C C . LYS A 1 143 ? 6.312 -4.037 17.568 1.00 91.75 143 LYS A C 1
ATOM 1151 O O . LYS A 1 143 ? 6.658 -3.212 16.730 1.00 91.75 143 LYS A O 1
ATOM 1156 N N . GLN A 1 144 ? 6.779 -5.290 17.545 1.00 89.00 144 GLN A N 1
ATOM 1157 C CA . GLN A 1 144 ? 7.742 -5.802 16.557 1.00 89.00 144 GLN A CA 1
ATOM 1158 C C . GLN A 1 144 ? 7.212 -5.753 15.116 1.00 89.00 144 GLN A C 1
ATOM 1160 O O . GLN A 1 144 ? 7.992 -5.812 14.173 1.00 89.00 144 GLN A O 1
ATOM 1165 N N . LYS A 1 145 ? 5.891 -5.648 14.934 1.00 91.88 145 LYS A N 1
ATOM 1166 C CA . LYS A 1 145 ? 5.237 -5.504 13.629 1.00 91.88 145 LYS A CA 1
ATOM 1167 C C . LYS A 1 145 ? 4.859 -4.049 13.336 1.00 91.88 145 LYS A C 1
ATOM 1169 O O . LYS A 1 145 ? 3.951 -3.802 12.553 1.00 91.88 145 LYS A O 1
ATOM 1174 N N . GLY A 1 146 ? 5.552 -3.084 13.951 1.00 91.25 146 GLY A N 1
ATOM 1175 C CA . GLY A 1 146 ? 5.282 -1.647 13.828 1.00 91.25 146 GLY A CA 1
ATOM 1176 C C . GLY A 1 146 ? 5.218 -1.116 12.392 1.00 91.25 146 GLY A C 1
ATOM 1177 O O . GLY A 1 146 ? 4.499 -0.156 12.141 1.00 91.25 146 GLY A O 1
ATOM 1178 N N . PHE A 1 147 ? 5.890 -1.768 11.437 1.00 90.31 147 PHE A N 1
ATOM 1179 C CA . PHE A 1 147 ? 5.807 -1.425 10.010 1.00 90.31 147 PHE A CA 1
ATOM 1180 C C . PHE A 1 147 ? 4.383 -1.543 9.433 1.00 90.31 147 PHE A C 1
ATOM 1182 O O . PHE A 1 147 ? 4.080 -0.942 8.408 1.00 90.31 147 PHE A O 1
ATOM 1189 N N . LEU A 1 148 ? 3.486 -2.306 10.075 1.00 91.44 148 LEU A N 1
ATOM 1190 C CA . LEU A 1 148 ? 2.089 -2.418 9.651 1.00 91.44 148 LEU A CA 1
ATOM 1191 C C . LEU A 1 148 ? 1.345 -1.084 9.746 1.00 91.44 148 LEU A C 1
ATOM 1193 O O . LEU A 1 148 ? 0.412 -0.871 8.976 1.00 91.44 148 LEU A O 1
ATOM 1197 N N . THR A 1 149 ? 1.775 -0.177 10.628 1.00 91.69 149 THR A N 1
ATOM 1198 C CA . THR A 1 149 ? 1.257 1.197 10.695 1.00 91.69 149 THR A CA 1
ATOM 1199 C C . THR A 1 149 ? 1.447 1.930 9.369 1.00 91.69 149 THR A C 1
ATOM 1201 O O . THR A 1 149 ? 0.541 2.625 8.917 1.00 91.69 149 THR A O 1
ATOM 1204 N N . ASP A 1 150 ? 2.575 1.701 8.694 1.00 88.19 150 ASP A N 1
ATOM 1205 C CA . ASP A 1 150 ? 2.917 2.346 7.422 1.00 88.19 150 ASP A CA 1
ATOM 1206 C C . ASP A 1 150 ? 2.089 1.792 6.240 1.00 88.19 150 ASP A C 1
ATOM 1208 O O . ASP A 1 150 ? 2.129 2.325 5.132 1.00 88.19 150 ASP A O 1
ATOM 1212 N N . LEU A 1 151 ? 1.299 0.732 6.466 1.00 88.56 151 LEU A N 1
ATOM 1213 C CA . LEU A 1 151 ? 0.365 0.162 5.488 1.00 88.56 151 LEU A CA 1
ATOM 1214 C C . LEU A 1 151 ? -1.052 0.747 5.588 1.00 88.56 151 LEU A C 1
ATOM 1216 O O . LEU A 1 151 ? -1.946 0.282 4.868 1.00 88.56 151 LEU A O 1
ATOM 1220 N N . PHE A 1 152 ? -1.279 1.707 6.487 1.00 89.44 152 PHE A N 1
ATOM 1221 C CA . PHE A 1 152 ? -2.543 2.425 6.600 1.00 89.44 152 PHE A CA 1
ATOM 1222 C C . PHE A 1 152 ? -2.518 3.733 5.812 1.00 89.44 152 PHE A C 1
ATOM 1224 O O . PHE A 1 152 ? -1.542 4.483 5.805 1.00 89.44 152 PHE A O 1
ATOM 1231 N N . ILE A 1 153 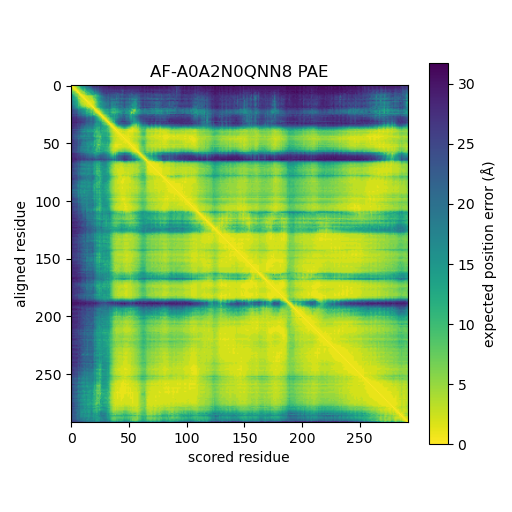? -3.650 4.010 5.177 1.00 89.38 153 ILE A N 1
ATOM 1232 C CA . ILE A 1 153 ? -3.988 5.272 4.538 1.00 89.38 153 ILE A CA 1
ATOM 1233 C C . ILE A 1 153 ? -4.906 6.013 5.503 1.00 89.38 153 ILE A C 1
ATOM 1235 O O . ILE A 1 153 ? -5.998 5.518 5.797 1.00 89.38 153 ILE A O 1
ATOM 1239 N N . ALA A 1 154 ? -4.458 7.163 6.001 1.00 89.69 154 ALA A N 1
ATOM 1240 C CA . ALA A 1 154 ? -5.277 8.025 6.845 1.00 89.69 154 ALA A CA 1
ATOM 1241 C C . ALA A 1 154 ? -6.316 8.800 6.012 1.00 89.69 154 ALA A C 1
ATOM 1243 O O . ALA A 1 154 ? -6.074 9.089 4.836 1.00 89.69 154 ALA A O 1
ATOM 1244 N N . GLU A 1 155 ? -7.455 9.149 6.618 1.00 88.31 155 GLU A N 1
ATOM 1245 C CA . GLU A 1 155 ? -8.511 9.999 6.032 1.00 88.31 155 GLU A CA 1
ATOM 1246 C C . GLU A 1 155 ? -8.988 9.480 4.658 1.00 88.31 155 GLU A C 1
ATOM 1248 O O . GLU A 1 155 ? -9.108 10.207 3.661 1.00 88.31 155 GLU A O 1
ATOM 1253 N N . CYS A 1 156 ? -9.206 8.167 4.565 1.00 86.69 156 CYS A N 1
ATOM 1254 C CA . CYS A 1 156 ? -9.427 7.487 3.296 1.00 86.69 156 CYS A CA 1
ATOM 1255 C C . CYS A 1 156 ? -10.887 7.616 2.845 1.00 86.69 156 CYS A C 1
ATOM 1257 O O . CYS A 1 156 ? -11.797 7.169 3.539 1.00 86.69 156 CYS A O 1
ATOM 1259 N N . LEU A 1 157 ? -11.126 8.184 1.655 1.00 87.50 157 LEU A N 1
ATOM 1260 C CA . LEU A 1 157 ? -12.468 8.237 1.065 1.00 87.50 157 LEU A CA 1
ATOM 1261 C C . LEU A 1 157 ? -13.031 6.831 0.865 1.00 87.50 157 LEU A C 1
ATOM 1263 O O . LEU A 1 157 ? -12.375 5.979 0.266 1.00 87.50 157 LEU A O 1
ATOM 1267 N N . ILE A 1 158 ? -14.284 6.619 1.264 1.00 87.00 158 ILE A N 1
ATOM 1268 C CA . ILE A 1 158 ? -14.954 5.324 1.096 1.00 87.00 158 ILE A CA 1
ATOM 1269 C C . ILE A 1 158 ? -15.033 4.943 -0.387 1.00 87.00 158 ILE A C 1
ATOM 1271 O O . ILE A 1 158 ? -14.837 3.781 -0.730 1.00 87.00 158 ILE A O 1
ATOM 1275 N N . THR A 1 159 ? -15.201 5.913 -1.285 1.00 84.94 159 THR A N 1
ATOM 1276 C CA . THR A 1 159 ? -15.189 5.689 -2.739 1.00 84.94 159 THR A CA 1
ATOM 1277 C C . THR A 1 159 ? -13.826 5.248 -3.287 1.00 84.94 159 THR A C 1
ATOM 1279 O O . THR A 1 159 ? -13.773 4.586 -4.317 1.00 84.94 159 THR A O 1
ATOM 1282 N N . ASN A 1 160 ? -12.715 5.521 -2.594 1.00 83.75 160 ASN A N 1
ATOM 1283 C CA . ASN A 1 160 ? -11.406 4.965 -2.969 1.00 83.75 160 ASN A CA 1
ATOM 1284 C C . ASN A 1 160 ? -11.270 3.491 -2.557 1.00 83.75 160 ASN A C 1
ATOM 1286 O O . ASN A 1 160 ? -10.466 2.753 -3.126 1.00 83.75 160 ASN A O 1
ATOM 1290 N N . ILE A 1 161 ? -12.035 3.069 -1.550 1.00 86.25 161 ILE A N 1
ATOM 1291 C CA . ILE A 1 161 ? -12.069 1.693 -1.053 1.00 86.25 161 ILE A CA 1
ATOM 1292 C C . ILE A 1 161 ? -13.059 0.867 -1.886 1.00 86.25 161 ILE A C 1
ATOM 1294 O O . ILE A 1 161 ? -12.747 -0.250 -2.302 1.00 86.25 161 ILE A O 1
ATOM 1298 N N . ILE A 1 162 ? -14.249 1.428 -2.122 1.00 87.31 162 ILE A N 1
ATOM 1299 C CA . ILE A 1 162 ? -15.391 0.831 -2.822 1.00 87.31 162 ILE A CA 1
ATOM 1300 C C . ILE A 1 162 ? -15.955 1.884 -3.797 1.00 87.31 162 ILE A C 1
ATOM 1302 O O . ILE A 1 162 ? -16.818 2.679 -3.406 1.00 87.31 162 ILE A O 1
ATOM 1306 N N . PRO A 1 163 ? -15.491 1.902 -5.063 1.00 82.38 163 PRO A N 1
ATOM 1307 C CA . PRO A 1 163 ? -15.870 2.923 -6.048 1.00 82.38 163 PRO A CA 1
ATOM 1308 C C . PRO A 1 163 ? -17.370 3.036 -6.326 1.00 82.38 163 PRO A C 1
ATOM 1310 O O . PRO A 1 163 ? -17.869 4.135 -6.529 1.00 82.38 163 PRO A O 1
ATOM 1313 N N . GLU A 1 164 ? -18.103 1.924 -6.281 1.00 82.44 164 GLU A N 1
ATOM 1314 C CA . GLU A 1 164 ? -19.549 1.870 -6.561 1.00 82.44 164 GLU A CA 1
ATOM 1315 C C . GLU A 1 164 ? -20.426 2.220 -5.342 1.00 82.44 164 GLU A C 1
ATOM 1317 O O . GLU A 1 164 ? -21.627 1.953 -5.326 1.00 82.44 164 GLU A O 1
ATOM 1322 N N . SER A 1 165 ? -19.838 2.753 -4.268 1.00 82.25 165 SER A N 1
ATOM 1323 C CA . SER A 1 165 ? -20.583 3.076 -3.052 1.00 82.25 165 SER A CA 1
ATOM 1324 C C . SER A 1 165 ? -21.290 4.431 -3.139 1.00 82.25 165 SER A C 1
ATOM 1326 O O . SER A 1 165 ? -20.750 5.406 -3.649 1.00 82.25 165 SER A O 1
ATOM 1328 N N . ASN A 1 166 ? -22.475 4.526 -2.529 1.00 83.62 166 ASN A N 1
ATOM 1329 C CA . ASN A 1 166 ? -23.241 5.777 -2.427 1.00 83.62 166 ASN A CA 1
ATOM 1330 C C . ASN A 1 166 ? -22.732 6.707 -1.300 1.00 83.62 166 ASN A C 1
ATOM 1332 O O . ASN A 1 166 ? -23.460 7.585 -0.841 1.00 83.62 166 ASN A O 1
ATOM 1336 N N . PHE A 1 167 ? -21.508 6.493 -0.805 1.00 83.75 167 PHE A N 1
ATOM 1337 C CA . PHE A 1 167 ? -20.911 7.240 0.308 1.00 83.75 167 PHE A CA 1
ATOM 1338 C C . PHE A 1 167 ? -19.997 8.357 -0.200 1.00 83.75 167 PHE A C 1
ATOM 1340 O O . PHE A 1 167 ? -18.837 8.480 0.202 1.00 83.75 167 PHE A O 1
ATOM 1347 N N . GLU A 1 168 ? -20.516 9.171 -1.116 1.00 82.19 168 GLU A N 1
ATOM 1348 C CA . GLU A 1 168 ? -19.770 10.293 -1.675 1.00 82.19 168 GLU A CA 1
ATOM 1349 C C . GLU A 1 168 ? -19.278 11.228 -0.563 1.00 82.19 168 GLU A C 1
ATOM 1351 O O . GLU A 1 168 ? -20.026 11.582 0.350 1.00 82.19 168 GLU A O 1
ATOM 1356 N N . LYS A 1 169 ? -18.008 11.641 -0.655 1.00 84.56 169 LYS A N 1
ATOM 1357 C CA . LYS A 1 169 ? -17.335 12.563 0.281 1.00 84.56 169 LYS A CA 1
ATOM 1358 C C . LYS A 1 169 ? -17.163 12.046 1.717 1.00 84.56 169 LYS A C 1
ATOM 1360 O O . LYS A 1 169 ? -16.596 12.769 2.530 1.00 84.56 169 LYS A O 1
ATOM 1365 N N . GLN A 1 170 ? -17.601 10.827 2.037 1.00 87.69 170 GLN A N 1
ATOM 1366 C CA . GLN A 1 170 ? -17.354 10.226 3.348 1.00 87.69 170 GLN A CA 1
ATOM 1367 C C . GLN A 1 170 ? -15.971 9.581 3.396 1.00 87.69 170 GLN A C 1
ATOM 1369 O O . GLN A 1 170 ? -15.502 9.003 2.409 1.00 87.69 170 GLN A O 1
ATOM 1374 N N . GLN A 1 171 ? -15.334 9.678 4.557 1.00 89.75 171 GLN A N 1
ATOM 1375 C CA . GLN A 1 171 ? -13.995 9.167 4.824 1.00 89.75 171 GLN A CA 1
ATOM 1376 C C . GLN A 1 171 ? -14.022 8.271 6.061 1.00 89.75 171 GLN A C 1
ATOM 1378 O O . GLN A 1 171 ? -14.868 8.441 6.936 1.00 89.75 171 GLN A O 1
ATOM 1383 N N . VAL A 1 172 ? -13.098 7.320 6.104 1.00 91.44 172 VAL A N 1
ATOM 1384 C CA . VAL A 1 172 ? -12.743 6.575 7.315 1.00 91.44 172 VAL A CA 1
ATOM 1385 C C . VAL A 1 172 ? -11.412 7.099 7.843 1.00 91.44 172 VAL A C 1
ATOM 1387 O O . VAL A 1 172 ? -10.568 7.516 7.042 1.00 91.44 172 VAL A O 1
ATOM 1390 N N . ASP A 1 173 ? -11.191 7.037 9.157 1.00 93.88 173 ASP A N 1
ATOM 1391 C CA . ASP A 1 173 ? -9.966 7.581 9.755 1.00 93.88 173 ASP A CA 1
ATOM 1392 C C . ASP A 1 173 ? -8.721 6.844 9.260 1.00 93.88 173 ASP A C 1
ATOM 1394 O O . ASP A 1 173 ? -7.742 7.480 8.873 1.00 93.88 173 ASP A O 1
ATOM 1398 N N . PHE A 1 174 ? -8.766 5.508 9.201 1.00 94.44 174 PHE A N 1
ATOM 1399 C CA . PHE A 1 174 ? -7.663 4.691 8.695 1.00 94.44 174 PHE A CA 1
ATOM 1400 C C . PHE A 1 174 ? -8.161 3.500 7.880 1.00 94.44 174 PHE A C 1
ATOM 1402 O O . PHE A 1 174 ? -9.064 2.775 8.295 1.00 94.44 174 PHE A O 1
ATOM 1409 N N . TYR A 1 175 ? -7.507 3.229 6.751 1.00 94.38 175 TYR A N 1
ATOM 1410 C CA . TYR A 1 175 ? -7.751 2.036 5.940 1.00 94.38 175 TYR A CA 1
ATOM 1411 C C . TYR A 1 175 ? -6.448 1.357 5.520 1.00 94.38 175 TYR A C 1
ATOM 1413 O O . TYR A 1 175 ? -5.560 2.001 4.967 1.00 94.38 175 TYR A O 1
ATOM 1421 N N . SER A 1 176 ? -6.352 0.040 5.705 1.00 92.50 176 SER A N 1
ATOM 1422 C CA . SER A 1 176 ? -5.274 -0.772 5.136 1.00 92.50 176 SER A CA 1
ATOM 1423 C C . SER A 1 176 ? -5.811 -1.728 4.062 1.00 92.50 176 SER A C 1
ATOM 1425 O O . SER A 1 176 ? -6.518 -2.689 4.388 1.00 92.50 176 SER A O 1
ATOM 1427 N N . PRO A 1 177 ? -5.429 -1.551 2.780 1.00 90.12 177 PRO A N 1
ATOM 1428 C CA . PRO A 1 177 ? -5.784 -2.489 1.715 1.00 90.12 177 PRO A CA 1
ATOM 1429 C C . PRO A 1 177 ? -5.219 -3.899 1.924 1.00 90.12 177 PRO A C 1
ATOM 1431 O O . PRO A 1 177 ? -5.836 -4.881 1.504 1.00 90.12 177 PRO A O 1
ATOM 1434 N N . ILE A 1 178 ? -4.039 -3.994 2.551 1.00 90.38 178 ILE A N 1
ATOM 1435 C CA . ILE A 1 178 ? -3.334 -5.260 2.796 1.00 90.38 178 ILE A CA 1
ATOM 1436 C C . ILE A 1 178 ? -4.052 -6.076 3.867 1.00 90.38 178 ILE A C 1
ATOM 1438 O O . ILE A 1 178 ? -4.256 -7.276 3.674 1.00 90.38 178 ILE A O 1
ATOM 1442 N N . LEU A 1 179 ? -4.466 -5.414 4.949 1.00 92.00 179 LEU A N 1
ATOM 1443 C CA . LEU A 1 179 ? -5.183 -6.033 6.063 1.00 92.00 179 LEU A CA 1
ATOM 1444 C C . LEU A 1 179 ? -6.697 -6.099 5.843 1.00 92.00 179 LEU A C 1
ATOM 1446 O O . LEU A 1 179 ? -7.389 -6.651 6.687 1.00 92.00 179 LEU A O 1
ATOM 1450 N N . LYS A 1 180 ? -7.211 -5.506 4.752 1.00 94.31 180 LYS A N 1
ATOM 1451 C CA . LYS A 1 180 ? -8.650 -5.327 4.502 1.00 94.31 180 LYS A CA 1
ATOM 1452 C C . LYS A 1 180 ? -9.369 -4.823 5.757 1.00 94.31 180 LYS A C 1
ATOM 1454 O O . LYS A 1 180 ? -10.385 -5.371 6.162 1.00 94.31 180 LYS A O 1
ATOM 1459 N N . LEU A 1 181 ? -8.811 -3.777 6.359 1.00 96.50 181 LEU A N 1
ATOM 1460 C CA . LEU A 1 181 ? -9.224 -3.281 7.665 1.00 96.50 181 LEU A CA 1
ATOM 1461 C C . LEU A 1 181 ? -9.454 -1.775 7.620 1.00 96.50 181 LEU A C 1
ATOM 1463 O O . LEU A 1 181 ? -8.591 -1.029 7.156 1.00 96.50 181 LEU A O 1
ATOM 1467 N N . VAL A 1 182 ? -10.593 -1.360 8.156 1.00 96.44 182 VAL A N 1
ATOM 1468 C CA . VAL A 1 182 ? -10.916 0.015 8.526 1.00 96.44 182 VAL A CA 1
ATOM 1469 C C . VAL A 1 182 ? -10.791 0.162 10.041 1.00 96.44 182 VAL A C 1
ATOM 1471 O O . VAL A 1 182 ? -11.289 -0.683 10.789 1.00 96.44 182 VAL A O 1
ATOM 1474 N N . ILE A 1 183 ? -10.148 1.238 10.493 1.00 96.12 183 ILE A N 1
ATOM 1475 C CA . ILE A 1 183 ? -10.173 1.663 11.894 1.00 96.12 183 ILE A CA 1
ATOM 1476 C C . ILE A 1 183 ? -10.817 3.045 11.957 1.00 96.12 183 ILE A C 1
ATOM 1478 O O . ILE A 1 183 ? -10.383 3.947 11.242 1.00 96.12 183 ILE A O 1
ATOM 1482 N N . GLU A 1 184 ? -11.834 3.190 12.802 1.00 94.69 184 GLU A N 1
ATOM 1483 C CA . GLU A 1 184 ? -12.517 4.460 13.059 1.00 94.69 184 GLU A CA 1
ATOM 1484 C C . GLU A 1 184 ? -12.294 4.911 14.503 1.00 94.69 184 GLU A C 1
ATOM 1486 O O . GLU A 1 184 ? -12.291 4.101 15.439 1.00 94.69 184 GLU A O 1
ATOM 1491 N N . VAL A 1 185 ? -12.095 6.213 14.672 1.00 92.94 185 VAL 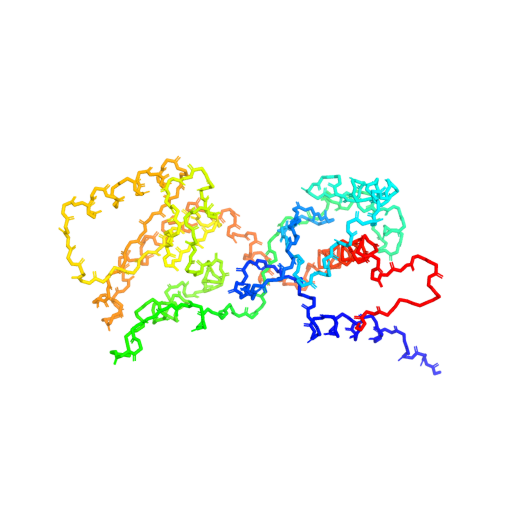A N 1
ATOM 1492 C CA . VAL A 1 185 ? -11.920 6.885 15.953 1.00 92.94 185 VAL A CA 1
ATOM 1493 C C . VAL A 1 185 ? -13.233 7.565 16.312 1.00 92.94 185 VAL A C 1
ATOM 1495 O O . VAL A 1 185 ? -13.546 8.667 15.868 1.00 92.94 185 VAL A O 1
ATOM 1498 N N . ASP A 1 186 ? -14.011 6.891 17.151 1.00 85.62 186 ASP A N 1
ATOM 1499 C CA . ASP A 1 186 ? -15.342 7.351 17.523 1.00 85.62 186 ASP A CA 1
ATOM 1500 C C . ASP A 1 186 ? -15.270 8.388 18.647 1.00 85.62 186 ASP A C 1
ATOM 1502 O O . ASP A 1 186 ? -14.884 8.101 19.789 1.00 85.62 186 ASP A O 1
ATOM 1506 N N . GLY A 1 187 ? -15.702 9.608 18.330 1.00 77.12 187 GLY A N 1
ATOM 1507 C CA . GLY A 1 187 ? -16.030 10.628 19.321 1.00 77.12 187 GLY A CA 1
ATOM 1508 C C . GLY A 1 187 ? -17.334 10.323 20.066 1.00 77.12 187 GLY A C 1
ATOM 1509 O O . GLY A 1 187 ? -18.160 9.521 19.642 1.00 77.12 187 GLY A O 1
ATOM 1510 N N . THR A 1 188 ? -17.574 11.027 21.170 1.00 59.72 188 THR A N 1
ATOM 1511 C CA . THR A 1 188 ? -18.777 10.893 22.017 1.00 59.72 188 THR A CA 1
ATOM 1512 C C . THR A 1 188 ? -20.054 11.529 21.419 1.00 59.72 188 THR A C 1
ATOM 1514 O O . THR A 1 188 ? -21.004 11.830 22.141 1.00 59.72 188 THR A O 1
ATOM 1517 N N . GLY A 1 189 ? -20.115 11.750 20.101 1.00 54.47 189 GLY A N 1
ATOM 1518 C CA . GLY A 1 189 ? -21.128 12.584 19.441 1.00 54.47 189 GLY A CA 1
ATOM 1519 C C . GLY A 1 189 ? -22.427 11.869 19.039 1.00 54.47 189 GLY A C 1
ATOM 1520 O O . GLY A 1 189 ? -22.435 11.052 18.129 1.00 54.47 189 GLY A O 1
ATOM 1521 N N . HIS A 1 190 ? -23.528 12.253 19.697 1.00 47.03 190 HIS A N 1
ATOM 1522 C CA . HIS A 1 190 ? -24.954 12.104 19.349 1.00 47.03 190 HIS A CA 1
ATOM 1523 C C . HIS A 1 190 ? -25.380 10.978 18.385 1.00 47.03 190 HIS A C 1
ATOM 1525 O O . HIS A 1 190 ? -25.531 11.167 17.182 1.00 47.03 190 HIS A O 1
ATOM 1531 N N . GLU A 1 191 ? -25.781 9.848 18.971 1.00 57.59 191 GLU A N 1
ATOM 1532 C CA . GLU A 1 191 ? -26.441 8.716 18.314 1.00 57.59 191 GLU A CA 1
ATOM 1533 C C . GLU A 1 191 ? -27.859 9.036 17.791 1.00 57.59 191 GLU A C 1
ATOM 1535 O O . GLU A 1 191 ? -28.872 8.501 18.263 1.00 57.59 191 GLU A O 1
ATOM 1540 N N . THR A 1 192 ? -27.979 9.906 16.792 1.00 66.50 192 THR A N 1
ATOM 1541 C CA . THR A 1 192 ? -29.275 10.081 16.132 1.00 66.50 192 THR A CA 1
ATOM 1542 C C . THR A 1 192 ? -29.675 8.783 15.421 1.00 66.50 192 THR A C 1
ATOM 1544 O O . THR A 1 192 ? -28.853 8.037 14.884 1.00 66.50 192 THR A O 1
ATOM 1547 N N . ARG A 1 193 ? -30.980 8.489 15.381 1.00 70.25 193 ARG A N 1
ATOM 1548 C CA . ARG A 1 193 ? -31.506 7.275 14.729 1.00 70.25 193 ARG A CA 1
ATOM 1549 C C . ARG A 1 193 ? -31.140 7.192 13.240 1.00 70.25 193 ARG A C 1
ATOM 1551 O O . ARG A 1 193 ? -31.075 6.094 12.694 1.00 70.25 193 ARG A O 1
ATOM 1558 N N . GLN A 1 194 ? -30.938 8.334 12.580 1.00 72.69 194 GLN A N 1
ATOM 1559 C CA . GLN A 1 194 ? -30.510 8.400 11.181 1.00 72.69 194 GLN A CA 1
ATOM 1560 C C . GLN A 1 194 ? -29.033 8.027 11.023 1.00 72.69 194 GLN A C 1
ATOM 1562 O O . GLN A 1 194 ? -28.714 7.224 10.151 1.00 72.69 194 GLN A O 1
ATOM 1567 N N . GLN A 1 195 ? -28.166 8.519 11.909 1.00 73.31 195 GLN A N 1
ATOM 1568 C CA . GLN A 1 195 ? -26.738 8.203 11.907 1.00 73.31 195 GLN A CA 1
ATOM 1569 C C . GLN A 1 195 ? -26.497 6.708 12.139 1.00 73.31 195 GLN A C 1
ATOM 1571 O O . GLN A 1 195 ? -25.866 6.064 11.312 1.00 73.31 195 GLN A O 1
ATOM 1576 N N . LYS A 1 196 ? -27.195 6.103 13.112 1.00 78.12 196 LYS A N 1
ATOM 1577 C CA . LYS A 1 196 ? -27.162 4.643 13.328 1.00 78.12 196 LYS A CA 1
ATOM 1578 C C . LYS A 1 196 ? -27.527 3.822 12.087 1.00 78.12 196 LYS A C 1
ATOM 1580 O O . LYS A 1 196 ? -26.948 2.765 11.857 1.00 78.12 196 LYS A O 1
ATOM 1585 N N . LYS A 1 197 ? -28.501 4.274 11.286 1.00 80.12 197 LYS A N 1
ATOM 1586 C CA . LYS A 1 197 ? -28.876 3.581 10.040 1.00 80.12 197 LYS A CA 1
ATOM 1587 C C . LYS A 1 197 ? -27.799 3.712 8.964 1.00 80.12 197 LYS A C 1
ATOM 1589 O O . LYS A 1 197 ? -27.566 2.750 8.236 1.00 80.12 197 LYS A O 1
ATOM 1594 N N . LEU A 1 198 ? -27.175 4.884 8.854 1.00 79.94 198 LEU A N 1
ATOM 1595 C CA . LEU A 1 198 ? -26.074 5.118 7.920 1.00 79.94 198 LEU A CA 1
ATOM 1596 C C . LEU A 1 198 ? -24.843 4.290 8.305 1.00 79.94 198 LEU A C 1
ATOM 1598 O O . LEU A 1 198 ? -24.294 3.608 7.444 1.00 79.94 198 LEU A O 1
ATOM 1602 N N . ASP A 1 199 ? -24.494 4.250 9.591 1.00 80.56 199 ASP A N 1
ATOM 1603 C CA . ASP A 1 199 ? -23.392 3.433 10.109 1.00 80.56 199 ASP A CA 1
ATOM 1604 C C . ASP A 1 199 ? -23.622 1.943 9.844 1.00 80.56 199 ASP A C 1
ATOM 1606 O O . ASP A 1 199 ? -22.742 1.257 9.331 1.00 80.56 199 ASP A O 1
ATOM 1610 N N . GLN A 1 200 ? -24.842 1.449 10.077 1.00 85.19 200 GLN A N 1
ATOM 1611 C CA . GLN A 1 200 ? -25.203 0.068 9.744 1.00 85.19 200 GLN A CA 1
ATOM 1612 C C . GLN A 1 200 ? -25.094 -0.223 8.243 1.00 85.19 200 GLN A C 1
ATOM 1614 O O . GLN A 1 200 ? -24.617 -1.289 7.851 1.00 85.19 200 GLN A O 1
ATOM 1619 N N . ALA A 1 201 ? -25.545 0.695 7.384 1.00 86.31 201 ALA A N 1
ATOM 1620 C CA . ALA A 1 201 ? -25.418 0.532 5.939 1.00 86.31 201 ALA A CA 1
ATOM 1621 C C . ALA A 1 201 ? -23.942 0.481 5.512 1.00 86.31 201 ALA A C 1
ATOM 1623 O O . ALA A 1 201 ? -23.572 -0.356 4.685 1.00 86.31 201 ALA A O 1
ATOM 1624 N N . ARG A 1 202 ? -23.103 1.331 6.112 1.00 86.62 202 ARG A N 1
ATOM 1625 C CA . ARG A 1 202 ? -21.658 1.399 5.876 1.00 86.62 202 ARG A CA 1
ATOM 1626 C C . ARG A 1 202 ? -20.961 0.108 6.297 1.00 86.62 202 ARG A C 1
ATOM 1628 O O . ARG A 1 202 ? -20.277 -0.505 5.478 1.00 86.62 202 ARG A O 1
ATOM 1635 N N . ASP A 1 203 ? -21.221 -0.365 7.510 1.00 88.06 203 ASP A N 1
ATOM 1636 C CA . ASP A 1 203 ? -20.649 -1.609 8.033 1.00 88.06 203 ASP A CA 1
ATOM 1637 C C . ASP A 1 203 ? -21.034 -2.820 7.181 1.00 88.06 203 ASP A C 1
ATOM 1639 O O . ASP A 1 203 ? -20.197 -3.669 6.868 1.00 88.06 203 ASP A O 1
ATOM 1643 N N . ASN A 1 204 ? -22.292 -2.881 6.738 1.00 90.62 204 ASN A N 1
ATOM 1644 C CA . ASN A 1 204 ? -22.761 -3.945 5.856 1.00 90.62 204 ASN A CA 1
ATOM 1645 C C . ASN A 1 204 ? -22.047 -3.923 4.499 1.00 90.62 204 ASN A C 1
ATOM 1647 O O . ASN A 1 204 ? -21.719 -4.983 3.958 1.00 90.62 204 ASN A O 1
ATOM 1651 N N . ILE A 1 205 ? -21.787 -2.735 3.948 1.00 92.25 205 ILE A N 1
ATOM 1652 C CA . ILE A 1 205 ? -21.075 -2.578 2.678 1.00 92.25 205 ILE A CA 1
ATOM 1653 C C . ILE A 1 205 ? -19.604 -2.986 2.815 1.00 92.25 205 ILE A C 1
ATOM 1655 O O . ILE A 1 205 ? -19.117 -3.726 1.955 1.00 92.25 205 ILE A O 1
ATOM 1659 N N . PHE A 1 206 ? -18.918 -2.597 3.894 1.00 94.31 206 PHE A N 1
ATOM 1660 C CA . PHE A 1 206 ? -17.549 -3.053 4.158 1.00 94.31 206 PHE A CA 1
ATOM 1661 C C . PHE A 1 206 ? -17.484 -4.571 4.321 1.00 94.31 206 PHE A C 1
ATOM 1663 O O . PHE A 1 206 ? -16.723 -5.240 3.617 1.00 94.31 206 PHE A O 1
ATOM 1670 N N . LYS A 1 207 ? -18.370 -5.138 5.144 1.00 93.94 207 LYS A N 1
ATOM 1671 C CA . LYS A 1 207 ? -18.444 -6.584 5.367 1.00 93.94 207 LYS A CA 1
ATOM 1672 C C . LYS A 1 207 ? -18.699 -7.360 4.073 1.00 93.94 207 LYS A C 1
ATOM 1674 O O . LYS A 1 207 ? -18.056 -8.381 3.840 1.00 93.94 207 LYS A O 1
ATOM 1679 N N . LYS A 1 208 ? -19.589 -6.868 3.201 1.00 94.12 208 LYS A N 1
ATOM 1680 C CA . LYS A 1 208 ? -19.862 -7.473 1.883 1.00 94.12 208 LYS A CA 1
ATOM 1681 C C . LYS A 1 208 ? -18.609 -7.546 1.001 1.00 94.12 208 LYS A C 1
ATOM 1683 O O . LYS A 1 208 ? -18.472 -8.490 0.231 1.00 94.12 208 LYS A O 1
ATOM 1688 N N . HIS A 1 209 ? -17.692 -6.590 1.136 1.00 92.50 209 HIS A N 1
ATOM 1689 C CA . HIS A 1 209 ? -16.418 -6.557 0.410 1.00 92.50 209 HIS A CA 1
ATOM 1690 C C . HIS A 1 209 ? -15.266 -7.237 1.169 1.00 92.50 209 HIS A C 1
ATOM 1692 O O . HIS A 1 209 ? -14.106 -7.124 0.766 1.00 92.50 209 HIS A O 1
ATOM 1698 N N . GLY A 1 210 ? -15.571 -7.955 2.256 1.00 95.06 210 GLY A N 1
ATOM 1699 C CA . GLY A 1 210 ? -14.585 -8.659 3.074 1.00 95.06 210 GLY A CA 1
ATOM 1700 C C . GLY A 1 210 ? -13.659 -7.726 3.853 1.00 95.06 210 GLY A C 1
ATOM 1701 O O . GLY A 1 210 ? -12.525 -8.114 4.129 1.00 95.06 210 GLY A O 1
ATOM 1702 N N . ILE A 1 211 ? -14.121 -6.508 4.154 1.00 95.88 211 ILE A N 1
ATOM 1703 C CA . ILE A 1 211 ? -13.387 -5.500 4.919 1.00 95.88 211 ILE A CA 1
ATOM 1704 C C . ILE A 1 211 ? -13.891 -5.516 6.360 1.00 95.88 211 ILE A C 1
ATOM 1706 O O . ILE A 1 211 ? -15.088 -5.356 6.606 1.00 95.88 211 ILE A O 1
ATOM 1710 N N . ASP A 1 212 ? -12.973 -5.715 7.297 1.00 96.31 212 ASP A N 1
ATOM 1711 C CA . ASP A 1 212 ? -13.248 -5.650 8.727 1.00 96.31 212 ASP A CA 1
ATOM 1712 C C . ASP A 1 212 ? -13.247 -4.189 9.198 1.00 96.31 212 ASP A C 1
ATOM 1714 O O . ASP A 1 212 ? -12.524 -3.352 8.656 1.00 96.31 212 ASP A O 1
ATOM 1718 N N . VAL A 1 213 ? -14.059 -3.878 10.208 1.00 95.50 213 VAL A N 1
ATOM 1719 C CA . VAL A 1 213 ? -14.164 -2.535 10.797 1.00 95.50 213 VAL A CA 1
ATOM 1720 C C . VAL A 1 213 ? -13.923 -2.645 12.297 1.00 95.50 213 VAL A C 1
ATOM 1722 O O . VAL A 1 213 ? -14.589 -3.426 12.980 1.00 95.50 213 VAL A O 1
ATOM 1725 N N . ILE A 1 214 ? -12.980 -1.863 12.820 1.00 95.19 214 ILE A N 1
ATOM 1726 C CA . ILE A 1 214 ? -12.732 -1.730 14.258 1.00 95.19 214 ILE A CA 1
ATOM 1727 C C . ILE A 1 214 ? -12.950 -0.272 14.654 1.00 95.19 214 ILE A C 1
ATOM 1729 O O . ILE A 1 214 ? -12.393 0.628 14.041 1.00 95.19 214 ILE A O 1
ATOM 1733 N N . ARG A 1 215 ? -13.729 -0.044 15.709 1.00 94.00 215 ARG A N 1
ATOM 1734 C CA . ARG A 1 215 ? -13.921 1.279 16.309 1.00 94.00 215 ARG A CA 1
ATOM 1735 C C . ARG A 1 215 ? -13.178 1.376 17.626 1.00 94.00 215 ARG A C 1
ATOM 1737 O O . ARG A 1 215 ? -13.213 0.434 18.424 1.00 94.00 215 ARG A O 1
ATOM 1744 N N . ILE A 1 216 ? -12.526 2.508 17.852 1.00 94.25 216 ILE A N 1
ATOM 1745 C CA . ILE A 1 216 ? -11.900 2.852 19.124 1.00 94.25 216 ILE A CA 1
ATOM 1746 C C . ILE A 1 216 ? -12.402 4.215 19.594 1.00 94.25 216 ILE A C 1
ATOM 1748 O O . ILE A 1 216 ? -12.386 5.184 18.844 1.00 94.25 216 ILE A O 1
ATOM 1752 N N . SER A 1 217 ? -12.865 4.290 20.841 1.00 93.62 217 SER A N 1
ATOM 1753 C CA . SER A 1 217 ? -13.374 5.544 21.388 1.00 93.62 217 SER A CA 1
ATOM 1754 C C . SER A 1 217 ? -12.243 6.494 21.775 1.00 93.62 217 SER A C 1
ATOM 1756 O O . SER A 1 217 ? -11.169 6.068 22.212 1.00 93.62 217 SER A O 1
ATOM 1758 N N . THR A 1 218 ? -12.519 7.796 21.711 1.00 92.44 218 THR A N 1
ATOM 1759 C CA . THR A 1 218 ? -11.590 8.835 22.187 1.00 92.44 218 THR A CA 1
ATOM 1760 C C . THR A 1 218 ? -11.180 8.634 23.647 1.00 92.44 218 THR A C 1
ATOM 1762 O O . THR A 1 218 ? -10.021 8.846 23.988 1.00 92.44 218 THR A O 1
ATOM 1765 N N . THR A 1 219 ? -12.082 8.141 24.502 1.00 92.38 219 THR A N 1
ATOM 1766 C CA . THR A 1 219 ? -11.775 7.812 25.904 1.00 92.38 219 THR A CA 1
ATOM 1767 C C . THR A 1 219 ? -10.718 6.712 26.025 1.00 92.38 219 THR A C 1
ATOM 1769 O O . THR A 1 219 ? -9.796 6.842 26.827 1.00 92.38 219 THR A O 1
ATOM 1772 N N . LYS A 1 220 ? -10.806 5.647 25.213 1.00 94.56 220 LYS A N 1
ATOM 1773 C CA . LYS A 1 220 ? -9.802 4.569 25.215 1.00 94.56 220 LYS A CA 1
ATOM 1774 C C . LYS A 1 220 ? -8.435 5.073 24.750 1.00 94.56 220 LYS A C 1
ATOM 1776 O O . LYS A 1 220 ? -7.430 4.720 25.358 1.00 94.56 220 LYS A O 1
ATOM 1781 N N . ILE A 1 221 ? -8.405 5.947 23.740 1.00 94.50 221 ILE A N 1
ATOM 1782 C CA . ILE A 1 221 ? -7.170 6.594 23.262 1.00 94.50 221 ILE A CA 1
ATOM 1783 C C . ILE A 1 221 ? -6.533 7.436 24.375 1.00 94.50 221 ILE A C 1
ATOM 1785 O O . ILE A 1 221 ? -5.358 7.255 24.686 1.00 94.50 221 ILE A O 1
ATOM 1789 N N . GLN A 1 222 ? -7.320 8.292 25.035 1.00 92.00 222 GLN A N 1
ATOM 1790 C CA . GLN A 1 222 ? -6.848 9.150 26.132 1.00 92.00 222 GLN A CA 1
ATOM 1791 C C . GLN A 1 222 ? -6.279 8.342 27.305 1.00 92.00 222 GLN A C 1
ATOM 1793 O O . GLN A 1 222 ? -5.265 8.715 27.890 1.00 92.00 222 GLN A O 1
ATOM 1798 N N . MET A 1 223 ? -6.914 7.217 27.638 1.00 94.62 223 MET A N 1
ATOM 1799 C CA . MET A 1 223 ? -6.460 6.313 28.699 1.00 94.62 223 MET A CA 1
ATOM 1800 C C . MET A 1 223 ? -5.336 5.363 28.254 1.00 94.62 223 MET A C 1
ATOM 1802 O O . MET A 1 223 ? -4.849 4.590 29.078 1.00 94.62 223 MET A O 1
ATOM 1806 N N . LYS A 1 224 ? -4.931 5.398 26.974 1.00 95.19 224 LYS A N 1
ATOM 1807 C CA . LYS A 1 224 ? -4.008 4.438 26.342 1.00 95.19 224 LYS A CA 1
ATOM 1808 C C . LYS A 1 224 ? -4.442 2.975 26.539 1.00 95.19 224 LYS A C 1
ATOM 1810 O O . LYS A 1 224 ? -3.609 2.070 26.607 1.00 95.19 224 LYS A O 1
ATOM 1815 N N . ASP A 1 225 ? -5.752 2.740 26.621 1.00 96.38 225 ASP A N 1
ATOM 1816 C CA . ASP A 1 225 ? -6.344 1.412 26.767 1.00 96.38 225 ASP A CA 1
ATOM 1817 C C . ASP A 1 225 ? -6.589 0.782 25.389 1.00 96.38 225 ASP A C 1
ATOM 1819 O O . ASP A 1 225 ? -7.617 0.986 24.735 1.00 96.38 225 ASP A O 1
ATOM 1823 N N . TYR A 1 226 ? -5.601 0.005 24.945 1.00 96.50 226 TYR A N 1
ATOM 1824 C CA . TYR A 1 226 ? -5.580 -0.638 23.632 1.00 96.50 226 TYR A CA 1
ATOM 1825 C C . TYR A 1 226 ? -5.681 -2.165 23.690 1.00 96.50 226 TYR A C 1
ATOM 1827 O O . TYR A 1 226 ? -5.418 -2.824 22.681 1.00 96.50 226 TYR A O 1
ATOM 1835 N N . GLU A 1 227 ? -6.037 -2.759 24.832 1.00 94.94 227 GLU A N 1
ATOM 1836 C CA . GLU A 1 227 ? -5.988 -4.218 25.012 1.00 94.94 227 GLU A CA 1
ATOM 1837 C C . GLU A 1 227 ? -6.915 -4.948 24.027 1.00 94.94 227 GLU A C 1
ATOM 1839 O O . GLU A 1 227 ? -6.467 -5.780 23.234 1.00 94.94 227 GLU A O 1
ATOM 1844 N N . GLU A 1 228 ? -8.194 -4.566 23.999 1.00 94.81 228 GLU A N 1
ATOM 1845 C CA . GLU A 1 228 ? -9.189 -5.161 23.099 1.00 94.81 228 GLU A CA 1
ATOM 1846 C C . GLU A 1 228 ? -8.837 -4.932 21.619 1.00 94.81 228 GLU A C 1
ATOM 1848 O O . GLU A 1 228 ? -8.952 -5.841 20.793 1.00 94.81 228 GLU A O 1
ATOM 1853 N N . LEU A 1 229 ? -8.369 -3.725 21.280 1.00 95.25 229 LEU A N 1
ATOM 1854 C CA . LEU A 1 229 ? -7.918 -3.399 19.927 1.00 95.25 229 LEU A CA 1
ATOM 1855 C C . LEU A 1 229 ? -6.755 -4.309 19.514 1.00 95.25 229 LEU A C 1
ATOM 1857 O O . LEU A 1 229 ? -6.760 -4.856 18.414 1.00 95.25 229 LEU A O 1
ATOM 1861 N N . THR A 1 230 ? -5.779 -4.504 20.401 1.00 95.81 230 THR A N 1
ATOM 1862 C CA . THR A 1 230 ? -4.596 -5.334 20.143 1.00 95.81 230 THR A CA 1
ATOM 1863 C C . THR A 1 230 ? -4.982 -6.785 19.853 1.00 95.81 230 THR A C 1
ATOM 1865 O O . THR A 1 230 ? -4.392 -7.410 18.969 1.00 95.81 230 THR A O 1
ATOM 1868 N N . LEU A 1 231 ? -5.984 -7.325 20.557 1.00 95.00 231 LEU A N 1
ATOM 1869 C CA . LEU A 1 231 ? -6.504 -8.671 20.297 1.00 95.00 231 LEU A CA 1
ATOM 1870 C C . LEU A 1 231 ? -7.128 -8.770 18.899 1.00 95.00 231 LEU A C 1
ATOM 1872 O O . LEU A 1 231 ? -6.753 -9.657 18.133 1.00 95.00 231 LEU A O 1
ATOM 1876 N N . LYS A 1 232 ? -7.979 -7.810 18.517 1.00 96.81 232 LYS A N 1
ATOM 1877 C CA . LYS A 1 232 ? -8.582 -7.773 17.173 1.00 96.81 232 LYS A CA 1
ATOM 1878 C C . LYS A 1 232 ? -7.527 -7.612 16.076 1.00 96.81 232 LYS A C 1
ATOM 1880 O O . LYS A 1 232 ? -7.544 -8.340 15.089 1.00 96.81 232 LYS A O 1
ATOM 1885 N N . LEU A 1 233 ? -6.553 -6.717 16.257 1.00 95.19 233 LEU A N 1
ATOM 1886 C CA . LEU A 1 233 ? -5.451 -6.535 15.303 1.00 95.19 233 LEU A CA 1
ATOM 1887 C C . LEU A 1 233 ? -4.615 -7.811 15.138 1.00 95.19 233 LEU A C 1
ATOM 1889 O O . LEU A 1 233 ? -4.158 -8.108 14.034 1.00 95.19 233 LEU A O 1
ATOM 1893 N N . ARG A 1 234 ? -4.443 -8.598 16.206 1.00 95.00 234 ARG A N 1
ATOM 1894 C CA . ARG A 1 234 ? -3.770 -9.900 16.144 1.00 95.00 234 ARG A CA 1
ATOM 1895 C C . ARG A 1 234 ? -4.563 -10.914 15.316 1.00 95.00 234 ARG A C 1
ATOM 1897 O O . ARG A 1 234 ? -3.964 -11.635 14.522 1.00 95.00 234 ARG A O 1
ATOM 1904 N N . GLU A 1 235 ? -5.882 -10.970 15.468 1.00 95.88 235 GLU A N 1
ATOM 1905 C CA . GLU A 1 235 ? -6.741 -11.833 14.644 1.00 95.88 235 GLU A CA 1
ATOM 1906 C C . GLU A 1 235 ? -6.646 -11.457 13.157 1.00 95.88 235 GLU A C 1
ATOM 1908 O O . GLU A 1 235 ? -6.425 -12.324 12.308 1.00 95.88 235 GLU A O 1
ATOM 1913 N N . ILE A 1 236 ? -6.704 -10.156 12.851 1.00 95.38 236 ILE A N 1
ATOM 1914 C CA . ILE A 1 236 ? -6.536 -9.625 11.489 1.00 95.38 236 ILE A CA 1
ATOM 1915 C C . ILE A 1 236 ? -5.154 -9.962 10.921 1.00 95.38 236 ILE A C 1
ATOM 1917 O O . ILE A 1 236 ? -5.044 -10.383 9.767 1.00 95.38 236 ILE A O 1
ATOM 1921 N N . TYR A 1 237 ? -4.097 -9.837 11.727 1.00 93.75 237 TYR A N 1
ATOM 1922 C CA . TYR A 1 237 ? -2.754 -10.245 11.323 1.00 93.75 237 TYR A CA 1
ATOM 1923 C C . TYR A 1 237 ? -2.735 -11.711 10.880 1.00 93.75 237 TYR A C 1
ATOM 1925 O O . TYR A 1 237 ? -2.250 -12.015 9.792 1.00 93.75 237 TYR A O 1
ATOM 1933 N N . PHE A 1 238 ? -3.297 -12.624 11.679 1.00 95.31 238 PHE A N 1
ATOM 1934 C CA . PHE A 1 238 ? -3.298 -14.048 11.338 1.00 95.31 238 PHE A CA 1
ATOM 1935 C C . PHE A 1 238 ? -4.138 -14.354 10.095 1.00 95.31 238 PHE A C 1
ATOM 1937 O O . PHE A 1 238 ? -3.704 -15.145 9.257 1.00 95.31 238 PHE A O 1
ATOM 1944 N N . LYS A 1 239 ? -5.274 -13.669 9.918 1.00 96.44 239 LYS A N 1
ATOM 1945 C CA . LYS A 1 239 ? -6.109 -13.753 8.707 1.00 96.44 239 LYS A CA 1
ATOM 1946 C C . LYS A 1 239 ? -5.346 -13.359 7.433 1.00 96.44 239 LYS A C 1
ATOM 1948 O O . LYS A 1 239 ? -5.618 -13.901 6.364 1.00 96.44 239 LYS A O 1
ATOM 1953 N N . HIS A 1 240 ? -4.378 -12.447 7.537 1.00 94.31 240 HIS A N 1
ATOM 1954 C CA . HIS A 1 240 ? -3.605 -11.923 6.404 1.00 94.31 240 HIS A CA 1
ATOM 1955 C C . HIS A 1 240 ? -2.113 -12.288 6.438 1.00 94.31 240 HIS A C 1
ATOM 1957 O O . HIS A 1 240 ? -1.318 -11.714 5.685 1.00 94.31 240 HIS A O 1
ATOM 1963 N N . ALA A 1 241 ? -1.731 -13.275 7.254 1.00 94.75 241 ALA A N 1
ATOM 1964 C CA . ALA A 1 241 ? -0.337 -13.586 7.557 1.00 94.75 241 ALA A CA 1
ATOM 1965 C C . ALA A 1 241 ? 0.501 -13.892 6.311 1.00 94.75 241 ALA A C 1
ATOM 1967 O O . ALA A 1 241 ? 1.645 -13.460 6.232 1.00 94.75 241 ALA A O 1
ATOM 1968 N N . GLU A 1 242 ? -0.053 -14.591 5.316 1.00 95.69 242 GLU A N 1
ATOM 1969 C CA . GLU A 1 242 ? 0.674 -14.902 4.076 1.00 95.69 242 GLU A CA 1
ATOM 1970 C C . GLU A 1 242 ? 1.151 -13.642 3.349 1.00 95.69 242 GLU A C 1
ATOM 1972 O O . GLU A 1 242 ? 2.304 -13.567 2.935 1.00 95.69 242 GLU A O 1
ATOM 1977 N N . LYS A 1 243 ? 0.292 -12.619 3.249 1.00 92.69 243 LYS A N 1
ATOM 1978 C CA . LYS A 1 243 ? 0.639 -11.347 2.601 1.00 92.69 243 LYS A CA 1
ATOM 1979 C C . LYS A 1 243 ? 1.614 -10.537 3.445 1.00 92.69 243 LYS A C 1
ATOM 1981 O O . LYS A 1 243 ? 2.521 -9.923 2.892 1.00 92.69 243 LYS A O 1
ATOM 1986 N N . ILE A 1 244 ? 1.431 -10.538 4.765 1.00 93.81 244 ILE A N 1
ATOM 1987 C CA . ILE A 1 244 ? 2.282 -9.791 5.699 1.00 93.81 244 ILE A CA 1
ATOM 1988 C C . ILE A 1 244 ? 3.703 -10.361 5.707 1.00 93.81 244 ILE A C 1
ATOM 1990 O O . ILE A 1 244 ? 4.663 -9.600 5.617 1.00 93.81 244 ILE A O 1
ATOM 1994 N N . LYS A 1 245 ? 3.847 -11.690 5.693 1.00 95.50 245 LYS A N 1
ATOM 1995 C CA . LYS A 1 245 ? 5.148 -12.371 5.640 1.00 95.50 245 LYS A CA 1
ATOM 1996 C C . LYS A 1 245 ? 5.996 -11.979 4.430 1.00 95.50 245 LYS A C 1
ATOM 1998 O O . LYS A 1 245 ? 7.216 -12.030 4.514 1.00 95.50 245 LYS A O 1
ATOM 2003 N N . LEU A 1 246 ? 5.388 -11.553 3.318 1.00 95.06 246 LEU A N 1
ATOM 2004 C CA . LEU A 1 246 ? 6.137 -11.047 2.160 1.00 95.06 246 LEU A CA 1
ATOM 2005 C C . LEU A 1 246 ? 6.862 -9.724 2.455 1.00 95.06 246 LEU A C 1
ATOM 2007 O O . LEU A 1 246 ? 7.913 -9.477 1.865 1.00 95.06 246 LEU A O 1
ATOM 2011 N N . PHE A 1 247 ? 6.309 -8.888 3.339 1.00 94.12 247 PHE A N 1
ATOM 2012 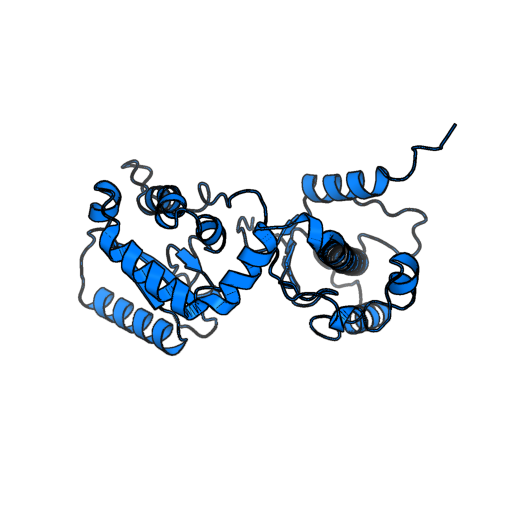C CA . PHE A 1 247 ? 6.966 -7.674 3.832 1.00 94.12 247 PHE A CA 1
ATOM 2013 C C . PHE A 1 247 ? 8.030 -8.015 4.872 1.00 94.12 247 PHE A C 1
ATOM 2015 O O . PHE A 1 247 ? 9.137 -7.496 4.808 1.00 94.12 247 PHE A O 1
ATOM 2022 N N . GLU A 1 248 ? 7.726 -8.929 5.795 1.00 94.06 248 GLU A N 1
ATOM 2023 C CA . GLU A 1 248 ? 8.676 -9.374 6.826 1.00 94.06 248 GLU A CA 1
ATOM 2024 C C . GLU A 1 248 ? 9.935 -9.967 6.195 1.00 94.06 248 GLU A C 1
ATOM 2026 O O . GLU A 1 248 ? 11.042 -9.541 6.504 1.00 94.06 248 GLU A O 1
ATOM 2031 N N . LYS A 1 249 ? 9.751 -10.847 5.205 1.00 94.94 249 LYS A N 1
ATOM 2032 C CA . LYS A 1 249 ? 10.825 -11.436 4.402 1.00 94.94 249 LYS A CA 1
ATOM 2033 C C . LYS A 1 249 ? 11.722 -10.385 3.739 1.00 94.94 249 LYS A C 1
ATOM 2035 O O . LYS A 1 249 ? 12.905 -10.647 3.523 1.00 94.94 249 LYS A O 1
ATOM 2040 N N . TYR A 1 250 ? 11.162 -9.234 3.369 1.00 93.75 250 TYR A N 1
ATOM 2041 C CA .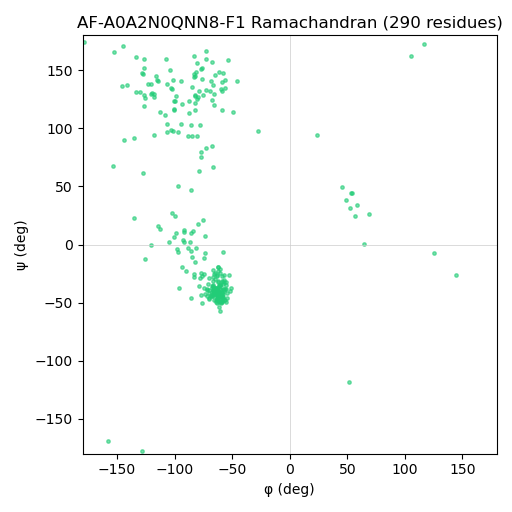 TYR A 1 250 ? 11.923 -8.113 2.827 1.00 93.75 250 TYR A CA 1
ATOM 2042 C C . TYR A 1 250 ? 12.674 -7.361 3.939 1.00 93.75 250 TYR A C 1
ATOM 2044 O O . TYR A 1 250 ? 13.884 -7.187 3.833 1.00 93.75 250 TYR A O 1
ATOM 2052 N N . ILE A 1 251 ? 11.984 -6.987 5.022 1.00 92.19 251 ILE A N 1
ATOM 2053 C CA . ILE A 1 251 ? 12.540 -6.229 6.159 1.00 92.19 251 ILE A CA 1
ATOM 2054 C C . ILE A 1 251 ? 13.682 -6.982 6.856 1.00 92.19 251 ILE A C 1
ATOM 2056 O O . ILE A 1 251 ? 14.642 -6.363 7.304 1.00 92.19 251 ILE A O 1
ATOM 2060 N N . GLU A 1 252 ? 13.606 -8.310 6.938 1.00 93.94 252 GLU A N 1
ATOM 2061 C CA . GLU A 1 252 ? 14.645 -9.145 7.550 1.00 93.94 252 GLU A CA 1
ATOM 2062 C C . GLU A 1 252 ? 15.977 -9.098 6.790 1.00 93.94 252 GLU A C 1
ATOM 2064 O O . GLU A 1 252 ? 17.038 -9.303 7.379 1.00 93.94 252 GLU A O 1
ATOM 2069 N N . SER A 1 253 ? 15.954 -8.876 5.473 1.00 93.31 253 SER A N 1
ATOM 2070 C CA . SER A 1 253 ? 17.167 -8.863 4.645 1.00 93.31 253 SER A CA 1
ATOM 2071 C C . SER A 1 253 ? 17.009 -8.000 3.385 1.00 93.31 253 SER A C 1
ATOM 2073 O O . SER A 1 253 ? 17.048 -8.540 2.275 1.00 93.31 253 SER A O 1
ATOM 2075 N N . PRO A 1 254 ? 16.880 -6.663 3.506 1.00 91.19 254 PRO A N 1
ATOM 2076 C CA . PRO A 1 254 ? 16.637 -5.781 2.362 1.00 91.19 254 PRO A CA 1
ATOM 2077 C C . PRO A 1 254 ? 17.703 -5.894 1.268 1.00 91.19 254 PRO A C 1
ATOM 2079 O O . PRO A 1 254 ? 17.381 -5.957 0.082 1.00 91.19 254 PRO A O 1
ATOM 2082 N N . SER A 1 255 ? 18.973 -6.008 1.671 1.00 92.50 255 SER A N 1
ATOM 2083 C CA . SER A 1 255 ? 20.131 -6.102 0.772 1.00 92.50 255 SER A CA 1
ATOM 2084 C C . SER A 1 255 ? 20.111 -7.338 -0.135 1.00 92.50 255 SER A C 1
ATOM 2086 O O . SER A 1 255 ? 20.695 -7.311 -1.217 1.00 92.50 255 SER A O 1
ATOM 2088 N N . LYS A 1 256 ? 19.392 -8.406 0.244 1.00 94.88 256 LYS A N 1
ATOM 2089 C CA . LYS A 1 256 ? 19.203 -9.599 -0.597 1.00 94.88 256 LYS A CA 1
ATOM 2090 C C . LYS A 1 256 ? 18.401 -9.287 -1.870 1.00 94.88 256 LYS A C 1
ATOM 2092 O O . LYS A 1 256 ? 18.528 -9.995 -2.866 1.00 94.88 256 LYS A O 1
ATOM 2097 N N . TYR A 1 257 ? 17.585 -8.233 -1.854 1.00 95.06 257 TYR A N 1
ATOM 2098 C CA . TYR A 1 257 ? 16.630 -7.908 -2.916 1.00 95.06 257 TYR A CA 1
ATOM 2099 C C . TYR A 1 257 ? 17.112 -6.784 -3.843 1.00 95.06 257 TYR A C 1
ATOM 2101 O O . TYR A 1 257 ? 16.298 -6.108 -4.470 1.00 95.06 257 TYR A O 1
ATOM 2109 N N . GLN A 1 258 ? 18.431 -6.605 -3.981 1.00 94.06 258 GLN A N 1
ATOM 2110 C CA . GLN A 1 258 ? 19.022 -5.577 -4.848 1.00 94.06 258 GLN A CA 1
ATOM 2111 C C . GLN A 1 258 ? 18.524 -5.662 -6.299 1.00 94.06 258 GLN A C 1
ATOM 2113 O O . GLN A 1 258 ? 18.193 -4.646 -6.906 1.00 94.06 258 GLN A O 1
ATOM 2118 N N . LEU A 1 259 ? 18.401 -6.875 -6.848 1.00 95.31 259 LEU A N 1
ATOM 2119 C CA . LEU A 1 259 ? 17.882 -7.062 -8.204 1.00 95.31 259 LEU A CA 1
ATOM 2120 C C . LEU A 1 259 ? 16.401 -6.654 -8.312 1.00 95.31 259 LEU A C 1
ATOM 2122 O O . LEU A 1 259 ? 16.001 -6.059 -9.310 1.00 95.31 259 LEU A O 1
ATOM 2126 N N . HIS A 1 260 ? 15.576 -6.926 -7.292 1.00 96.12 260 HIS A N 1
ATOM 2127 C CA . HIS A 1 260 ? 14.179 -6.473 -7.266 1.00 96.12 260 HIS A CA 1
ATOM 2128 C C . HIS A 1 260 ? 14.088 -4.950 -7.282 1.00 96.12 260 HIS A C 1
ATOM 2130 O O . HIS A 1 260 ? 13.236 -4.411 -7.991 1.00 96.12 260 HIS A O 1
ATOM 2136 N N . TYR A 1 261 ? 14.971 -4.273 -6.545 1.00 92.62 261 TYR A N 1
ATOM 2137 C CA . TYR A 1 261 ? 15.084 -2.817 -6.550 1.00 92.62 261 TYR A CA 1
ATOM 2138 C C . TYR A 1 261 ? 15.436 -2.277 -7.927 1.00 92.62 261 TYR A C 1
ATOM 2140 O O . TYR A 1 261 ? 14.633 -1.546 -8.504 1.00 92.62 261 TYR A O 1
ATOM 2148 N N . GLN A 1 262 ? 16.552 -2.732 -8.496 1.00 95.12 262 GLN A N 1
ATOM 2149 C CA . GLN A 1 262 ? 17.013 -2.297 -9.816 1.00 95.12 262 GLN A CA 1
ATOM 2150 C C . GLN A 1 262 ? 15.929 -2.483 -10.885 1.00 95.12 262 GLN A C 1
ATOM 2152 O O . GLN A 1 262 ? 15.637 -1.577 -11.659 1.00 95.12 262 GLN A O 1
ATOM 2157 N N . LEU A 1 263 ? 15.268 -3.644 -10.905 1.00 96.12 263 LEU A N 1
ATOM 2158 C CA . LEU A 1 263 ? 14.184 -3.929 -11.847 1.00 96.12 263 LEU A CA 1
ATOM 2159 C C . LEU A 1 263 ? 12.961 -3.022 -11.641 1.00 96.12 263 LEU A C 1
ATOM 2161 O O . LEU A 1 263 ? 12.319 -2.625 -12.617 1.00 96.12 263 LEU A O 1
ATOM 2165 N N . THR A 1 264 ? 12.631 -2.701 -10.389 1.00 94.81 264 THR A N 1
ATOM 2166 C CA . THR A 1 264 ? 11.523 -1.800 -10.042 1.00 94.81 264 THR A CA 1
ATOM 2167 C C . THR A 1 264 ? 11.830 -0.364 -10.461 1.00 94.81 264 THR A C 1
ATOM 2169 O O . THR A 1 264 ? 10.975 0.295 -11.053 1.00 94.81 264 THR A O 1
ATOM 2172 N N . GLU A 1 265 ? 13.046 0.111 -10.197 1.00 93.88 265 GLU A N 1
ATOM 2173 C CA . GLU A 1 265 ? 13.521 1.447 -10.565 1.00 93.88 265 GLU A CA 1
ATOM 2174 C C . GLU A 1 265 ? 13.570 1.624 -12.080 1.00 93.88 265 GLU A C 1
ATOM 2176 O O . GLU A 1 265 ? 12.970 2.564 -12.599 1.00 93.88 265 GLU A O 1
ATOM 2181 N N . ILE A 1 266 ? 14.182 0.676 -12.801 1.00 95.75 266 ILE A N 1
ATOM 2182 C CA . ILE A 1 266 ? 14.255 0.695 -14.268 1.00 95.75 266 ILE A CA 1
ATOM 2183 C C . ILE A 1 266 ? 12.853 0.774 -14.871 1.00 95.75 266 ILE A C 1
ATOM 2185 O O . ILE A 1 266 ? 12.610 1.608 -15.741 1.00 95.75 266 ILE A O 1
ATOM 2189 N N . TYR A 1 267 ? 11.918 -0.065 -14.408 1.00 95.00 267 TYR A N 1
ATOM 2190 C CA . TYR A 1 267 ? 10.547 -0.041 -14.917 1.00 95.00 267 TYR A CA 1
ATOM 2191 C C . TYR A 1 267 ? 9.890 1.324 -14.693 1.00 95.00 267 TYR A C 1
ATOM 2193 O O . TYR A 1 267 ? 9.338 1.919 -15.616 1.00 95.00 267 TYR A O 1
ATOM 2201 N N . ARG A 1 268 ? 9.952 1.837 -13.461 1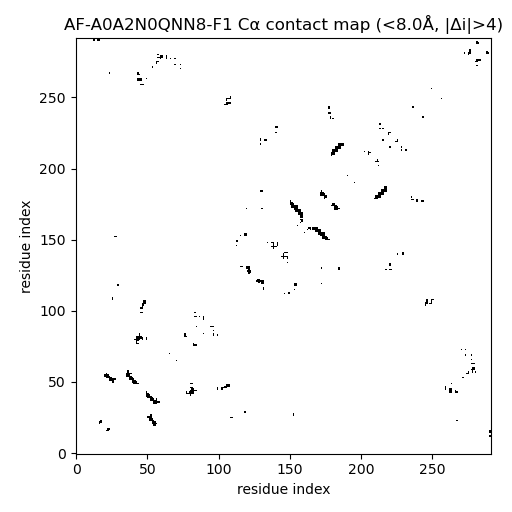.00 93.12 268 ARG A N 1
ATOM 2202 C CA . ARG A 1 268 ? 9.327 3.115 -13.103 1.00 93.12 268 ARG A CA 1
ATOM 2203 C C . ARG A 1 268 ? 9.915 4.271 -13.895 1.00 93.12 268 ARG A C 1
ATOM 2205 O O . ARG A 1 268 ? 9.160 5.105 -14.382 1.00 93.12 268 ARG A O 1
ATOM 2212 N N . PHE A 1 269 ? 11.230 4.283 -14.074 1.00 92.56 269 PHE A N 1
ATOM 2213 C CA . PHE A 1 269 ? 11.916 5.303 -14.852 1.00 92.56 269 PHE A CA 1
ATOM 2214 C C . PHE A 1 269 ? 11.538 5.246 -16.337 1.00 92.56 269 PHE A C 1
ATOM 2216 O O . PHE A 1 269 ? 11.263 6.279 -16.940 1.00 92.56 269 PHE A O 1
ATOM 2223 N N . GLN A 1 270 ? 11.414 4.046 -16.915 1.00 92.88 270 GLN A N 1
ATOM 2224 C CA . GLN A 1 270 ? 10.897 3.884 -18.278 1.00 92.88 270 GLN A CA 1
ATOM 2225 C C . GLN A 1 270 ? 9.481 4.449 -18.429 1.00 92.88 270 GLN A C 1
ATOM 2227 O O . GLN A 1 270 ? 9.197 5.112 -19.425 1.00 92.88 270 GLN A O 1
ATOM 2232 N N . MET A 1 271 ? 8.609 4.232 -17.439 1.00 91.56 271 MET A N 1
ATOM 2233 C CA . MET A 1 271 ? 7.262 4.806 -17.451 1.00 91.56 271 MET A CA 1
ATOM 2234 C C . MET A 1 271 ? 7.283 6.333 -17.349 1.00 91.56 271 MET A C 1
ATOM 2236 O O . MET A 1 271 ? 6.553 6.986 -18.086 1.00 91.56 271 MET A O 1
ATOM 2240 N N . VAL A 1 272 ? 8.145 6.909 -16.503 1.00 90.19 272 VAL A N 1
ATOM 2241 C CA . VAL A 1 272 ? 8.335 8.369 -16.426 1.00 90.19 272 VAL A CA 1
ATOM 2242 C C . VAL A 1 272 ? 8.773 8.932 -17.778 1.00 90.19 272 VAL A C 1
ATOM 2244 O O . VAL A 1 272 ? 8.152 9.871 -18.264 1.00 90.19 272 VAL A O 1
ATOM 2247 N N . ILE A 1 273 ? 9.779 8.335 -18.426 1.00 89.50 273 ILE A N 1
ATOM 2248 C CA . ILE A 1 273 ? 10.253 8.775 -19.749 1.00 89.50 273 ILE A CA 1
ATOM 2249 C C . ILE A 1 273 ? 9.120 8.736 -20.780 1.00 89.50 273 ILE A C 1
ATOM 2251 O O . ILE A 1 273 ? 8.939 9.693 -21.528 1.00 89.50 273 ILE A O 1
ATOM 2255 N N . ILE A 1 274 ? 8.340 7.651 -20.820 1.00 88.81 274 ILE A N 1
ATOM 2256 C CA . ILE A 1 274 ? 7.217 7.523 -21.757 1.00 88.81 274 ILE A CA 1
ATOM 2257 C C . ILE A 1 274 ? 6.200 8.645 -21.546 1.00 88.81 274 ILE A C 1
ATOM 2259 O O . ILE A 1 274 ? 5.773 9.258 -22.523 1.00 88.81 274 ILE A O 1
ATOM 2263 N N . GLU A 1 275 ? 5.837 8.937 -20.297 1.00 86.69 275 GLU A N 1
ATOM 2264 C CA . GLU A 1 275 ? 4.880 10.002 -19.996 1.00 86.69 275 GLU A CA 1
ATOM 2265 C C . GLU A 1 275 ? 5.428 11.392 -20.332 1.00 86.69 275 GLU A C 1
ATOM 2267 O O . GLU A 1 275 ? 4.706 12.194 -20.920 1.00 86.69 275 GLU A O 1
ATOM 2272 N N . LEU A 1 276 ? 6.711 11.653 -20.064 1.00 86.38 276 LEU A N 1
ATOM 2273 C CA . LEU A 1 276 ? 7.354 12.923 -20.412 1.00 86.38 276 LEU A CA 1
ATOM 2274 C C . LEU A 1 276 ? 7.478 13.132 -21.928 1.00 86.38 276 LEU A C 1
ATOM 2276 O O . LEU A 1 276 ? 7.336 14.255 -22.413 1.00 86.38 276 LEU A O 1
ATOM 2280 N N . ILE A 1 277 ? 7.703 12.068 -22.702 1.00 86.38 277 ILE A N 1
ATOM 2281 C CA . ILE A 1 277 ? 7.682 12.162 -24.168 1.00 86.38 277 ILE A CA 1
ATOM 2282 C C . ILE A 1 277 ? 6.246 12.387 -24.657 1.00 86.38 277 ILE A C 1
ATOM 2284 O O . ILE A 1 277 ? 6.011 13.221 -25.528 1.00 86.38 277 ILE A O 1
ATOM 2288 N N . LYS A 1 278 ? 5.259 11.693 -24.077 1.00 83.25 278 LYS A N 1
ATOM 2289 C CA . LYS A 1 278 ? 3.836 11.886 -24.405 1.00 83.25 278 LYS A CA 1
ATOM 2290 C C . LYS A 1 278 ? 3.317 13.282 -24.057 1.00 83.25 278 LYS A C 1
ATOM 2292 O O . LYS A 1 278 ? 2.352 13.735 -24.671 1.00 83.25 278 LYS A O 1
ATOM 2297 N N . SER A 1 279 ? 3.904 13.961 -23.075 1.00 80.44 279 SER A N 1
ATOM 2298 C CA . SER A 1 279 ? 3.582 15.355 -22.752 1.00 80.44 279 SER A CA 1
ATOM 2299 C C . SER A 1 279 ? 4.378 16.371 -23.581 1.00 80.44 279 SER A C 1
ATOM 2301 O O . SER A 1 279 ? 4.194 17.571 -23.383 1.00 80.44 279 SER A O 1
ATOM 2303 N N . ASN A 1 280 ? 5.223 15.922 -24.524 1.00 81.25 280 ASN A N 1
ATOM 2304 C CA . ASN A 1 280 ? 6.195 16.736 -25.271 1.00 81.25 280 ASN A CA 1
ATOM 2305 C C . ASN A 1 280 ? 7.184 17.499 -24.372 1.00 81.25 280 ASN A C 1
ATOM 2307 O O . ASN A 1 280 ? 7.715 18.533 -24.772 1.00 81.25 280 ASN A O 1
ATOM 2311 N N . THR A 1 281 ? 7.414 17.007 -23.155 1.00 83.50 281 THR A N 1
ATOM 2312 C CA . THR A 1 281 ? 8.425 17.550 -22.241 1.00 83.50 281 THR A CA 1
ATOM 2313 C C . THR A 1 281 ? 9.816 17.073 -22.634 1.00 83.50 281 THR A C 1
ATOM 2315 O O . THR A 1 281 ? 10.762 17.844 -22.561 1.00 83.50 281 THR A O 1
ATOM 2318 N N . LEU A 1 282 ? 9.922 15.831 -23.112 1.00 85.94 282 LEU A N 1
ATOM 2319 C CA . LEU A 1 282 ? 11.136 15.278 -23.710 1.00 85.94 282 LEU A CA 1
ATOM 2320 C C . LEU A 1 282 ? 10.894 14.941 -25.179 1.00 85.94 282 LEU A C 1
ATOM 2322 O O . LEU A 1 282 ? 9.815 14.458 -25.535 1.00 85.94 282 LEU A O 1
ATOM 2326 N N . GLN A 1 283 ? 11.903 15.119 -26.031 1.00 84.06 283 GLN A N 1
ATOM 2327 C CA . GLN A 1 283 ? 11.844 14.672 -27.420 1.00 84.06 283 GLN A CA 1
ATOM 2328 C C . GLN A 1 283 ? 12.965 13.677 -27.711 1.00 84.06 283 GLN A C 1
ATOM 2330 O O . GLN A 1 283 ? 14.116 13.854 -27.328 1.00 84.06 283 GLN A O 1
ATOM 2335 N N . LEU A 1 284 ? 12.647 12.610 -28.448 1.00 82.56 284 LEU A N 1
ATOM 2336 C CA . LEU A 1 284 ? 13.638 11.592 -28.831 1.00 82.56 284 LEU A CA 1
ATOM 2337 C C . LEU A 1 284 ? 14.772 12.150 -29.711 1.00 82.56 284 LEU A C 1
ATOM 2339 O O . LEU A 1 284 ? 15.802 11.500 -29.852 1.00 82.56 284 LEU A O 1
ATOM 2343 N N . ILE A 1 285 ? 14.551 13.309 -30.338 1.00 84.12 285 ILE A N 1
ATOM 2344 C CA . ILE A 1 285 ? 15.527 13.991 -31.196 1.00 84.12 285 ILE A CA 1
ATOM 2345 C C . ILE A 1 285 ? 16.495 14.880 -30.411 1.00 84.12 285 ILE A C 1
ATOM 2347 O O . ILE A 1 285 ? 17.468 15.362 -30.989 1.00 84.12 285 ILE A O 1
ATOM 2351 N N . ASP A 1 286 ? 16.227 15.116 -29.127 1.00 83.94 286 ASP A N 1
ATOM 2352 C CA . ASP A 1 286 ? 17.077 15.960 -28.303 1.00 83.94 286 ASP A CA 1
ATOM 2353 C C . ASP A 1 286 ? 18.414 15.256 -28.063 1.00 83.94 286 ASP A C 1
ATOM 2355 O O . ASP A 1 286 ? 18.472 14.087 -27.680 1.00 83.94 286 ASP A O 1
ATOM 2359 N N . ASN A 1 287 ? 19.512 15.986 -28.265 1.00 79.50 287 ASN A N 1
ATOM 2360 C CA . ASN A 1 287 ? 20.858 15.454 -28.038 1.00 79.50 287 ASN A CA 1
ATOM 2361 C C . ASN A 1 287 ? 21.114 15.137 -26.555 1.00 79.50 287 ASN A C 1
ATOM 2363 O O . ASN A 1 287 ? 21.978 14.319 -26.238 1.00 79.50 287 ASN A O 1
ATOM 2367 N N . GLN A 1 288 ? 20.392 15.813 -25.659 1.00 83.25 288 GLN A N 1
ATOM 2368 C CA . GLN A 1 288 ? 20.398 15.600 -24.217 1.00 83.25 288 GLN A CA 1
ATOM 2369 C C . GLN A 1 288 ? 18.995 15.870 -23.675 1.00 83.25 288 GLN A C 1
ATOM 2371 O O . GLN A 1 288 ? 18.363 16.848 -24.066 1.00 83.25 288 GLN A O 1
ATOM 2376 N N . TRP A 1 289 ? 18.524 15.006 -22.779 1.00 81.62 289 TRP A N 1
ATOM 2377 C CA . TRP A 1 289 ? 17.276 15.227 -22.055 1.00 81.62 289 TRP A CA 1
ATOM 2378 C C . TRP A 1 289 ? 17.539 16.038 -20.803 1.00 81.62 289 TRP A C 1
ATOM 2380 O O . TRP A 1 289 ? 18.341 15.633 -19.959 1.00 81.62 289 TRP A O 1
ATOM 2390 N N . ASP A 1 290 ? 16.844 17.166 -20.705 1.00 76.50 290 ASP A N 1
ATOM 2391 C CA . ASP A 1 290 ? 16.797 17.970 -19.498 1.00 76.50 290 ASP A CA 1
ATOM 2392 C C . ASP A 1 290 ? 15.579 17.552 -18.672 1.00 76.50 290 ASP A C 1
ATOM 2394 O O . ASP A 1 290 ? 14.445 17.565 -19.151 1.00 76.50 290 ASP A O 1
ATOM 2398 N N . PHE A 1 291 ? 15.841 17.117 -17.444 1.00 68.25 291 PHE A N 1
ATOM 2399 C CA . PHE A 1 291 ? 14.811 16.731 -16.481 1.00 68.25 291 PHE A CA 1
ATOM 2400 C C . PHE A 1 291 ? 14.519 17.863 -15.485 1.00 68.25 291 PHE A C 1
ATOM 2402 O O . PHE A 1 291 ? 13.861 17.602 -14.472 1.00 68.25 291 PHE A O 1
ATOM 2409 N N . ALA A 1 292 ? 15.060 19.065 -15.732 1.00 54.12 292 ALA A N 1
ATOM 2410 C CA . ALA A 1 292 ? 14.930 20.212 -14.851 1.00 54.12 292 ALA A CA 1
ATOM 2411 C C . ALA A 1 292 ? 13.567 20.914 -14.899 1.00 54.12 292 ALA A C 1
ATOM 2413 O O . ALA A 1 292 ? 12.920 20.937 -15.972 1.00 54.12 292 ALA A O 1
#

Radius of gyration: 22.34 Å; Cα contacts (8 Å, |Δi|>4): 335; chains: 1; bounding box: 76×43×60 Å

Solvent-accessible surface area (backbone atoms only — not comparable to full-atom values): 17286 Å² total; per-residue (Å²): 134,84,84,93,77,72,79,59,61,65,56,51,51,52,51,45,27,53,73,76,53,43,42,77,39,88,58,88,78,87,82,80,60,96,84,64,38,75,50,83,46,70,37,24,49,31,56,46,71,36,52,36,38,45,35,55,47,72,72,65,53,90,81,60,61,88,53,65,65,60,54,50,50,51,54,60,63,49,54,45,76,49,10,82,73,54,73,67,56,25,62,76,69,73,46,61,94,63,44,72,80,73,52,69,77,37,30,85,72,79,90,66,80,72,82,55,81,86,68,53,68,64,40,78,87,78,70,45,38,61,58,51,53,45,58,69,46,41,31,63,71,44,48,97,51,26,70,58,53,59,52,45,35,66,62,33,44,44,43,80,78,40,70,92,50,94,48,77,95,38,62,39,51,28,35,19,81,82,64,32,34,36,41,38,69,42,68,97,73,76,86,42,76,65,55,55,53,52,52,52,54,49,52,51,54,36,46,75,72,66,30,48,76,46,79,43,43,50,67,36,56,76,70,67,59,50,66,72,58,49,52,53,51,50,53,45,45,64,76,34,37,77,69,51,46,23,35,49,63,28,72,78,44,57,81,80,42,52,66,48,48,53,34,43,50,54,43,52,50,52,50,50,52,54,52,34,39,58,37,66,69,41,60,95,84,50,94,66,85,75,76,124

Organism: NCBI:txid588596

Secondary structure (DSSP, 8-state):
-----SSHHHHHHHHHHHHHT--EESS------TT-EEEEE---SSSS---EEEEEEPP--TTS---HHHHHHHHHHTSSTTPPPPHHHHHHHT--TTHHHHSPP-----SSPP--TTTS--BTTTTB-HHHHHHHHHHHHHGGGGGGGGGPEEEEEHHHH-TT-S-TT-EEEEEETTTTEEEEEE-S----HHHHHHHHHHHHHHHHTT-EEEEEEHHHHHTT--HHHHHHHHHHHHHTHHHHHHHHHHHT-GGGGHHHHHHHHHHHHHHHHHHHHHTTSS-TT-SS----

pLDDT: mean 81.39, std 19.22, range [30.38, 96.94]

InterPro domains:
  IPR007569 Domain of unknown function DUF559 [PF04480] (171-224)

Mean predicted aligned error: 9.69 Å

=== Feature glossary ===
Legend for the data blocks above and below:

— What the protein is —

Sequence gives the chain of amino acids in standard one-letter code (A=alanine, C=cysteine, …, Y=tyrosine), read N→C. It is the only feature that is directly encoded by the gene; all structural features are derived from the folded form of this sequence.

The annotation block draws on four external resources. InterPro: which protein families and domains the sequence belongs to. GO: standardized terms for what the protein does, what process it participates in, and where in the cell it acts. CATH: which structural fold it has in the CATH hierarchy. Organism: the species of origin.

— Where its atoms are —

Atomic coordinates in PDBx/mmCIF format — the same representation the Protein Data Bank distributes. Each line of the _atom_site loop places one backbone atom in Cartesian space (units: ångströms, origin: arbitrary).

Six rendered views show the 3D structure from the faces of a cube — i.e. along ±x, ±y, ±z. Rendering representation is drawn randomly per protein from cartoon (secondary-structure ribbons), sticks (backbone bonds), or molecular surface; coloring is either N→C rainbow (blue at the N-terminus through red at the C-terminus) or one color per chain.

— Local backbone conformation —

DSSP 8-state secondary structure assigns each residue one of H (α-helix), G (3₁₀-helix), I (π-helix), E (extended β-strand), B (isolated β-bridge), T (hydrogen-bonded turn), S (bend), or '-' (coil). The assignment is computed from backbone hydrogen-bond geometry via the Kabsch–Sander algorithm.

P-SEA three-state annotation labels each residue as helix, strand, or coil based purely on the geometry of the Cα trace. It serves as a fallback when the full backbone (and thus DSSP) is unavailable.

φ (phi) and ψ (psi) are the two rotatable backbone dihedrals per residue: φ is the C(i-1)–N–Cα–C torsion, ψ is the N–Cα–C–N(i+1) torsion, both in degrees on (−180°, 180°]. α-helical residues cluster near (−60°, −45°); β-strand residues near (−120°, +130°). A Ramachandran plot is simply a scatter of (φ, ψ) for every residue.

— Global shape and packing —

Radius of gyration (Rg) is the root-mean-square distance of Cα atoms from their centroid — a single number for overall size and compactness. A globular domain of N residues has Rg ≈ 2.2·N^0.38 Å; an extended or disordered chain has a much larger Rg. The Cα contact count is the number of residue pairs whose Cα atoms are within 8 Å and are more than four positions apart in sequence — a standard proxy for tertiary packing density. The bounding box is the smallest axis-aligned box enclosing all Cα atoms.

Accessible surface area quantifies burial. A residue with SASA near zero is packed into the hydrophobic core; one with SASA >100 Å² sits on the surface. Computed here via the Shrake–Rupley numerical algorithm with a 1.4 Å probe.

The contact map is a binary N×N matrix image: pixel (i, j) is dark where Cα_i and Cα_j are within 8 Å and |i−j|>4. Because the |i−j|>4 filter removes local helical contacts, off-diagonal stripes parallel to the main diagonal indicate parallel β-sheets; stripes perpendicular to it indicate antiparallel β-sheets. The Ramachandran plot scatters every residue's (φ, ψ) pair against the sterically allowed regions. The PAE heatmap renders the predicted-aligned-error matrix.

— Structural neighborhood —

A 3Di character summarizes, for each residue, the relative orientation of the Cα frame of its nearest spatial neighbor. Because it encodes fold topology rather than chemistry, 3Di alignments detect remote structural similarity that sequence alignment misses.

Structural nearest neighbors (via Foldseek easy-search vs the PDB). Reported per hit: target PDB id, E-value, and alignment TM-score. A TM-score above ~0.5 is the conventional threshold for 'same fold'.

— Confidence and disorder —

For AlphaFold models, the B-factor field carries pLDDT — the model's own estimate of local accuracy on a 0–100 scale. Regions with pLDDT<50 should be treated as essentially unmodeled; they often correspond to intrinsically disordered segments.

B-factor (Debye–Waller factor) reflects atomic displacement in the crystal lattice. It is an experimental observable (units Å²), not a prediction; low values mean the atom is pinned down, high values mean it moves or is heterogeneous across the crystal.

Predicted Aligned Error (PAE) is an AlphaFold confidence matrix: entry (i, j) is the expected error in the position of residue j, in ångströms, when the prediction is superimposed on the true structure at residue i. Low PAE within a block of residues means that block is internally rigid and well-predicted; high PAE between two blocks means their relative placement is uncertain even if each block individually is confident.